Protein AF-C4RIZ3-F1 (afdb_monomer)

Secondary structure (DSSP, 8-state):
--THHHHHHHHTT--S--SHHHHHHHHHHHHHIIIIISTTGGGS-TTS-EEEEETHHHHHHHHHHHH-TT--EEEEES---SS---TT--S-EEEEEETT-SSS-HHHHHHHHHTS-TTS-EEEEEESS--TTTTSS--HHHHHHHHHHHHHHHS--GGGGGGTSSS-S--TTEEEEEE----S-BTB-S-S---------EE-EETTTTEEEE-GGG--STT-B-EEE-----GGGEEEE-TTS-EEETTT-PEEEEGGG--STTPPEEEE-----GGG-----

Nearest PDB structures (foldseek):
  7yme-assembly1_A  TM=9.437E-01  e=1.159E-16  Cryptosporangium aurantiacum
  7ym9-assembly2_B  TM=9.358E-01  e=2.092E-15  Cryptosporangium aurantiacum
  8h5j-assembly2_B  TM=8.979E-01  e=4.014E-14  Piscinibacter sakaiensis
  8h5o-assembly1_A  TM=8.973E-01  e=5.135E-14  Piscinibacter sakaiensis
  8air-assembly1_A  TM=9.134E-01  e=1.048E-12  Piscinibacter gummiphilus

Mean predicted aligned error: 15.49 Å

Sequence (285 aa):
MRLAQFLDAINQLRARTGHTCSRRIDILAALEYLTGQSPVRDRADPNRLAVLGHCMGGGGAISATMRRPSLKAAVPLAPASFSQNLSSVRVPTLMMGARDDGTIPASSLNSLWATKPSTTKGAYVELSGGGHGFPTWGNSQVTRREIPWLKIFLDNDNRYTQFLCPSLADSTGVSRYLSECPYGSTGQPSSPPVTTPPASGGPIRAVGAGKCLDVPNASQTNDTQLTIWDCTGNPNQQWNVNANGTITGVQSGLCLDVTGGSTANGALAQLWSCNGGNNQQWRLG

Radius of gyration: 21.48 Å; Cα contacts (8 Å, |Δi|>4): 528; chains: 1; bounding box: 44×55×53 Å

pLDDT: mean 81.16, std 18.32, range [26.61, 97.81]

Solvent-accessible surface area (backbone atoms only — not comparable to full-atom values): 15878 Å² total; per-residue (Å²): 133,70,69,66,67,62,51,53,64,58,61,74,65,79,76,77,73,95,47,46,72,45,40,21,51,51,55,54,50,49,52,50,38,43,44,73,68,39,100,56,17,95,79,45,57,80,81,52,39,67,40,64,22,55,33,47,36,4,24,6,30,55,53,36,30,58,74,41,60,76,39,32,28,33,37,25,32,42,48,48,58,91,80,61,67,31,62,72,46,62,32,34,33,42,38,34,40,20,61,54,10,85,81,55,45,37,68,59,52,53,56,27,55,70,41,36,43,81,88,30,47,37,34,40,40,29,22,56,57,39,46,69,61,52,80,79,52,99,37,68,78,56,50,58,50,51,52,35,51,44,34,34,46,46,67,66,33,57,83,34,29,58,55,60,32,92,48,56,70,69,57,78,67,47,70,42,79,48,70,47,59,72,67,69,70,95,81,64,81,79,67,79,78,91,64,81,78,78,82,77,38,46,68,50,64,44,78,92,78,72,22,19,45,28,38,63,93,58,59,69,51,67,76,41,58,53,45,79,37,80,71,78,82,49,55,45,30,20,32,28,79,44,95,86,26,36,34,27,33,61,65,53,67,27,20,48,26,34,55,93,58,52,86,55,91,86,55,50,48,21,31,29,77,75,76,83,48,75,44,31,56,53,81,86,117

Foldseek 3Di:
DQCVVVVVLVVVLPDDDDDLVVLLVSQVVSLVCCCPPDPCNVVDDNQQAEAEAAESNLLSRLVNQLVCVSYQEYERELYPHPPLAACSGQHEYEYEEECAAPPRHPVSVVSSVVRHDLVRWYKYWYFPHDYSCCPVDDHPVRCLPVVLRSCCGRVVHLVSQVCPPPHHPDCPRTPDMDGSDDRHDPPDDDDDPPDPDPQFFDFDADSVVRFTWFQPPLDLDWPRFIDTHHPPVDQRRGWGCDPLQWIARSSNRFTFFFPVLDPDPPGTTTTDHDDSDPRRGHDDD

Structure (mmCIF, N/CA/C/O backbone):
data_AF-C4RIZ3-F1
#
_entry.id   AF-C4RIZ3-F1
#
loop_
_atom_site.group_PDB
_atom_site.id
_atom_site.type_symbol
_atom_site.label_atom_id
_atom_site.label_alt_id
_atom_site.label_comp_id
_atom_site.label_asym_id
_atom_site.label_entity_id
_atom_site.label_seq_id
_atom_site.pdbx_PDB_ins_code
_atom_site.Cartn_x
_atom_site.Cartn_y
_atom_site.Cartn_z
_atom_site.occupancy
_atom_site.B_iso_or_equiv
_atom_site.auth_seq_id
_atom_site.auth_comp_id
_atom_site.auth_asym_id
_atom_site.auth_atom_id
_atom_site.pdbx_PDB_model_num
ATOM 1 N N . MET A 1 1 ? -1.686 -3.267 15.073 1.00 37.47 1 MET A N 1
ATOM 2 C CA . MET A 1 1 ? -0.811 -4.401 14.707 1.00 37.47 1 MET A CA 1
ATOM 3 C C . MET A 1 1 ? 0.625 -3.892 14.727 1.00 37.47 1 MET A C 1
ATOM 5 O O . MET A 1 1 ? 0.902 -2.930 14.022 1.00 37.47 1 MET A O 1
ATOM 9 N N . ARG A 1 2 ? 1.507 -4.412 15.594 1.00 27.31 2 ARG A N 1
ATOM 10 C CA . ARG A 1 2 ? 2.929 -4.032 15.554 1.00 27.31 2 ARG A CA 1
ATOM 11 C C . ARG A 1 2 ? 3.573 -4.793 14.395 1.00 27.31 2 ARG A C 1
ATOM 13 O O . ARG A 1 2 ? 3.637 -6.017 14.431 1.00 27.31 2 ARG A O 1
ATOM 20 N N . LEU A 1 3 ? 4.033 -4.041 13.399 1.00 29.23 3 LEU A N 1
ATOM 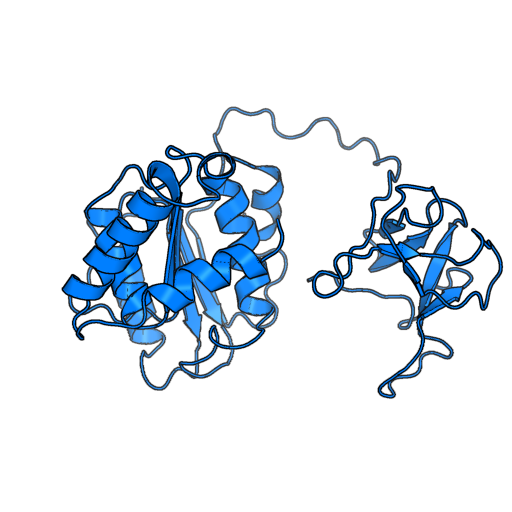21 C CA . LEU A 1 3 ? 4.767 -4.470 12.200 1.00 29.23 3 LEU A CA 1
ATOM 22 C C . LEU A 1 3 ? 5.912 -5.467 12.505 1.00 29.23 3 LEU A C 1
ATOM 24 O O . LEU A 1 3 ? 6.259 -6.295 11.671 1.00 29.23 3 LEU A O 1
ATOM 28 N N . ALA A 1 4 ? 6.430 -5.446 13.736 1.00 26.61 4 ALA A N 1
ATOM 29 C CA . ALA A 1 4 ? 7.469 -6.342 14.234 1.00 26.61 4 ALA A CA 1
ATOM 30 C C . ALA A 1 4 ? 7.104 -7.842 14.191 1.00 26.61 4 ALA A C 1
ATOM 32 O O . ALA A 1 4 ? 7.956 -8.650 13.847 1.00 26.61 4 ALA A O 1
ATOM 33 N N . GLN A 1 5 ? 5.851 -8.234 14.469 1.00 32.84 5 GLN A N 1
ATOM 34 C CA . GLN A 1 5 ? 5.466 -9.660 14.458 1.00 32.84 5 GLN A CA 1
ATOM 35 C C . GLN A 1 5 ? 5.292 -10.223 13.038 1.00 32.84 5 GLN A C 1
ATOM 37 O O . GLN A 1 5 ? 5.424 -11.423 12.826 1.00 32.84 5 GLN A O 1
ATOM 42 N N . PHE A 1 6 ? 5.034 -9.354 12.057 1.00 37.59 6 PHE A N 1
ATOM 43 C CA . PHE A 1 6 ? 4.965 -9.730 10.644 1.00 37.59 6 PHE A CA 1
ATOM 44 C C . PHE A 1 6 ? 6.368 -9.957 10.055 1.00 37.59 6 PHE A C 1
ATOM 46 O O . PHE A 1 6 ? 6.569 -10.871 9.261 1.00 37.59 6 PHE A O 1
ATOM 53 N N . LEU A 1 7 ? 7.356 -9.173 10.500 1.00 34.41 7 LEU A N 1
ATOM 54 C CA . LEU A 1 7 ? 8.753 -9.292 10.071 1.00 34.41 7 LEU A CA 1
ATOM 55 C C . LEU A 1 7 ? 9.457 -10.533 10.645 1.00 34.41 7 LEU A C 1
ATOM 57 O O . LEU A 1 7 ? 10.298 -11.122 9.969 1.00 34.41 7 LEU A O 1
ATOM 61 N N . ASP A 1 8 ? 9.084 -10.975 11.847 1.00 28.69 8 ASP A N 1
ATOM 62 C CA . ASP A 1 8 ? 9.710 -12.140 12.491 1.00 28.69 8 ASP A CA 1
ATOM 63 C C . ASP A 1 8 ? 9.333 -13.466 11.800 1.00 28.69 8 ASP A C 1
ATOM 65 O O . ASP A 1 8 ? 10.177 -14.342 11.602 1.00 28.69 8 ASP A O 1
ATOM 69 N N . ALA A 1 9 ? 8.093 -13.571 11.306 1.00 32.47 9 ALA A N 1
ATOM 70 C CA . ALA A 1 9 ? 7.649 -14.692 10.473 1.00 32.47 9 ALA A CA 1
ATOM 71 C C . ALA A 1 9 ? 8.358 -14.729 9.103 1.00 32.47 9 ALA A C 1
ATOM 73 O O . ALA A 1 9 ? 8.596 -15.803 8.554 1.00 32.47 9 ALA A O 1
ATOM 74 N N . ILE A 1 10 ? 8.746 -13.566 8.564 1.00 41.56 10 ILE A N 1
ATOM 75 C CA . ILE A 1 10 ? 9.501 -13.453 7.306 1.00 41.56 10 ILE A CA 1
ATOM 76 C C . ILE A 1 10 ? 10.972 -13.866 7.499 1.00 41.56 10 ILE A C 1
ATOM 78 O O . ILE A 1 10 ? 11.559 -14.480 6.606 1.00 41.56 10 ILE A O 1
ATOM 82 N N . ASN A 1 11 ? 11.571 -13.590 8.663 1.00 30.08 11 ASN A N 1
ATOM 83 C CA . ASN A 1 11 ? 12.966 -13.945 8.945 1.00 30.08 11 ASN A CA 1
ATOM 84 C C . ASN A 1 11 ? 13.198 -15.457 9.098 1.00 30.08 11 ASN A C 1
ATOM 86 O O . ASN A 1 11 ? 14.258 -15.942 8.702 1.00 30.08 11 ASN A O 1
ATOM 90 N N . GLN A 1 12 ? 12.218 -16.219 9.595 1.00 32.94 12 GLN A N 1
ATOM 91 C CA . GLN A 1 12 ? 12.352 -17.677 9.749 1.00 32.94 12 GLN A CA 1
ATOM 92 C C . GLN A 1 12 ? 12.286 -18.458 8.420 1.00 32.94 12 GLN A C 1
ATOM 94 O O . GLN A 1 12 ? 12.650 -19.629 8.380 1.00 32.94 12 GLN A O 1
ATOM 99 N N . LEU A 1 13 ? 11.906 -17.812 7.310 1.00 37.66 13 LEU A N 1
ATOM 100 C CA . LEU A 1 13 ? 11.863 -18.413 5.966 1.00 37.66 13 LEU A CA 1
ATOM 101 C C . LEU A 1 13 ? 13.192 -18.295 5.196 1.00 37.66 13 LEU A C 1
ATOM 103 O O . LEU A 1 13 ? 13.302 -18.749 4.057 1.00 37.66 13 LEU A O 1
ATOM 107 N N . ARG A 1 14 ? 14.240 -17.717 5.799 1.00 37.44 14 ARG A N 1
ATOM 108 C CA . ARG A 1 14 ? 15.587 -17.628 5.207 1.00 37.44 14 ARG A CA 1
ATOM 109 C C . ARG A 1 14 ? 16.377 -18.938 5.329 1.00 37.44 14 ARG A C 1
ATOM 111 O O . ARG A 1 14 ? 17.502 -18.933 5.808 1.00 37.44 14 ARG A O 1
ATOM 118 N N . ALA A 1 15 ? 15.838 -20.059 4.856 1.00 32.56 15 ALA A N 1
ATOM 119 C CA . ALA A 1 15 ? 16.655 -21.237 4.551 1.00 32.56 15 ALA A CA 1
ATOM 120 C C . ALA A 1 15 ? 15.881 -22.279 3.730 1.00 32.56 15 ALA A C 1
ATOM 122 O O . ALA A 1 15 ? 15.348 -23.222 4.307 1.00 32.56 15 ALA A O 1
ATOM 123 N N . ARG A 1 16 ? 15.883 -22.159 2.391 1.00 35.97 16 ARG A N 1
ATOM 124 C CA . ARG A 1 16 ? 16.302 -23.226 1.446 1.00 35.97 16 ARG A CA 1
ATOM 125 C C . ARG A 1 16 ? 15.968 -22.877 -0.019 1.00 35.97 16 ARG A C 1
ATOM 127 O O . ARG A 1 16 ? 14.824 -22.852 -0.440 1.00 35.97 16 ARG A O 1
ATOM 134 N N . THR A 1 17 ? 17.043 -22.720 -0.795 1.00 38.25 17 THR A N 1
ATOM 135 C CA . THR A 1 17 ? 17.184 -22.927 -2.255 1.00 38.25 17 THR A CA 1
ATOM 136 C C . THR A 1 17 ? 16.516 -21.961 -3.250 1.00 38.25 17 THR A C 1
ATOM 138 O O . THR A 1 17 ? 15.361 -21.561 -3.153 1.00 38.25 17 THR A O 1
ATOM 141 N N . GLY A 1 18 ? 17.309 -21.548 -4.244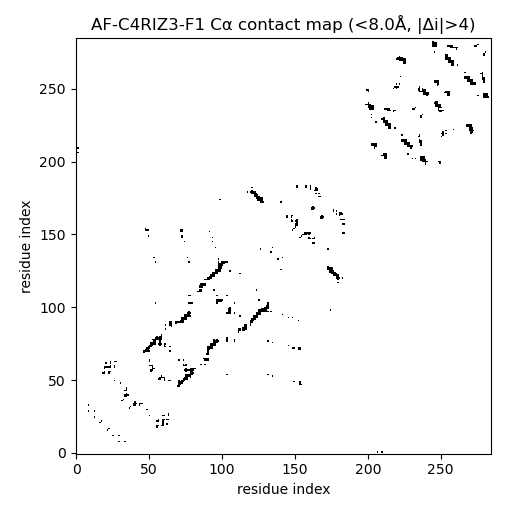 1.00 43.28 18 GLY A N 1
ATOM 142 C CA . GLY A 1 18 ? 16.997 -20.469 -5.174 1.00 43.28 18 GLY A CA 1
ATOM 143 C C . GLY A 1 18 ? 16.351 -20.937 -6.470 1.00 43.28 18 GLY A C 1
ATOM 144 O O . GLY A 1 18 ? 17.062 -21.314 -7.378 1.00 43.28 18 GLY A O 1
ATOM 145 N N . HIS A 1 19 ? 15.028 -20.802 -6.575 1.00 53.31 19 HIS A N 1
ATOM 146 C CA . HIS A 1 19 ? 14.263 -20.604 -7.818 1.00 53.31 19 HIS A CA 1
ATOM 147 C C . HIS A 1 19 ? 12.903 -19.968 -7.444 1.00 53.31 19 HIS A C 1
ATOM 149 O O . HIS A 1 19 ? 12.430 -20.141 -6.319 1.00 53.31 19 HIS A O 1
ATOM 155 N N . THR A 1 20 ? 12.235 -19.240 -8.351 1.00 49.88 20 THR A N 1
ATOM 156 C CA . THR A 1 20 ? 10.895 -18.635 -8.107 1.00 49.88 20 THR A CA 1
ATOM 157 C C . THR A 1 20 ? 9.826 -19.663 -7.734 1.00 49.88 20 THR A C 1
ATOM 159 O O . THR A 1 20 ? 8.905 -19.358 -6.981 1.00 49.88 20 THR A O 1
ATOM 162 N N . CYS A 1 21 ? 9.987 -20.895 -8.219 1.00 46.22 21 CYS A N 1
ATOM 163 C CA . CYS A 1 21 ? 9.178 -22.063 -7.881 1.00 46.22 21 CYS A CA 1
ATOM 164 C C . CYS A 1 21 ? 9.295 -22.443 -6.387 1.00 46.22 21 CYS A C 1
ATOM 166 O O . CYS A 1 21 ? 8.276 -22.729 -5.763 1.00 46.22 21 CYS A O 1
ATOM 168 N N . SER A 1 22 ? 10.506 -22.358 -5.808 1.00 54.31 22 SER A N 1
ATOM 169 C CA . SER A 1 22 ? 10.769 -22.585 -4.374 1.00 54.31 22 SER A CA 1
ATOM 170 C C . SER A 1 22 ? 10.206 -21.442 -3.534 1.00 54.31 22 SER A C 1
ATOM 172 O O . SER A 1 22 ? 9.396 -21.680 -2.650 1.00 54.31 22 SER A O 1
ATOM 174 N N . ARG A 1 23 ? 10.479 -20.184 -3.919 1.00 57.56 23 ARG A N 1
ATOM 175 C CA . ARG A 1 23 ? 9.941 -19.006 -3.208 1.00 57.56 23 ARG A CA 1
ATOM 176 C C . ARG A 1 23 ? 8.409 -18.947 -3.210 1.00 57.56 23 ARG A C 1
ATOM 178 O O . ARG A 1 23 ? 7.819 -18.443 -2.263 1.00 57.56 23 ARG A O 1
ATOM 185 N N . ARG A 1 24 ? 7.745 -19.470 -4.250 1.00 57.00 24 ARG A N 1
ATOM 186 C CA . ARG A 1 24 ? 6.282 -19.653 -4.258 1.00 57.00 24 ARG A CA 1
ATOM 187 C C . ARG A 1 24 ? 5.829 -20.631 -3.170 1.00 57.00 24 ARG A C 1
ATOM 189 O O . ARG A 1 24 ? 4.852 -20.340 -2.485 1.00 57.00 24 ARG A O 1
ATOM 196 N N . ILE A 1 25 ? 6.483 -21.791 -3.073 1.00 59.28 25 ILE A N 1
ATOM 197 C CA . ILE A 1 25 ? 6.170 -22.811 -2.062 1.00 59.28 25 ILE A CA 1
ATOM 198 C C . ILE A 1 25 ? 6.391 -22.216 -0.670 1.00 59.28 25 ILE A C 1
ATOM 200 O O . ILE A 1 25 ? 5.501 -22.324 0.165 1.00 59.28 25 ILE A O 1
ATOM 204 N N . ASP A 1 26 ? 7.484 -21.478 -0.476 1.00 71.88 26 ASP A N 1
ATOM 205 C CA . ASP A 1 26 ? 7.802 -20.813 0.789 1.00 71.88 26 ASP A CA 1
ATOM 206 C C . ASP A 1 26 ? 6.726 -19.791 1.197 1.00 71.88 26 ASP A C 1
ATOM 208 O O . ASP A 1 26 ? 6.292 -19.777 2.345 1.00 71.88 26 ASP A O 1
ATOM 212 N N . ILE A 1 27 ? 6.228 -18.967 0.262 1.00 75.50 27 ILE A N 1
ATOM 213 C CA . ILE A 1 27 ? 5.180 -17.966 0.544 1.00 75.50 27 ILE A CA 1
ATOM 214 C C . ILE A 1 27 ? 3.850 -18.627 0.932 1.00 75.50 27 ILE A C 1
ATOM 216 O O . ILE A 1 27 ? 3.183 -18.176 1.863 1.00 75.50 27 ILE A O 1
ATOM 220 N N . LEU A 1 28 ? 3.430 -19.679 0.225 1.00 76.50 28 LEU A N 1
ATOM 221 C CA . LEU A 1 28 ? 2.163 -20.352 0.533 1.00 76.50 28 LEU A CA 1
ATOM 222 C C . LEU A 1 28 ? 2.259 -21.175 1.824 1.00 76.50 28 LEU A C 1
ATOM 224 O O . LEU A 1 28 ? 1.344 -21.105 2.643 1.00 76.50 28 LEU A O 1
ATOM 228 N N . ALA A 1 29 ? 3.385 -21.856 2.048 1.00 80.25 29 ALA A N 1
ATOM 229 C CA . ALA A 1 29 ? 3.664 -22.563 3.294 1.00 80.25 29 ALA A CA 1
ATOM 230 C C . ALA A 1 29 ? 3.709 -21.602 4.492 1.00 80.25 29 ALA A C 1
ATOM 232 O O . ALA A 1 29 ? 3.189 -21.918 5.559 1.00 80.25 29 ALA A O 1
ATOM 233 N N . ALA A 1 30 ? 4.249 -20.392 4.315 1.00 80.06 30 ALA A N 1
ATOM 234 C CA . ALA A 1 30 ? 4.231 -19.358 5.347 1.00 80.06 30 ALA A CA 1
ATOM 235 C C . ALA A 1 30 ? 2.806 -18.949 5.745 1.00 80.06 30 ALA A C 1
ATOM 237 O O . ALA A 1 30 ? 2.519 -18.776 6.928 1.00 80.06 30 ALA A O 1
ATOM 238 N N . LEU A 1 31 ? 1.896 -18.820 4.773 1.00 82.62 31 LEU A N 1
ATOM 239 C CA . LEU A 1 31 ? 0.490 -18.515 5.044 1.00 82.62 31 LEU A CA 1
ATOM 240 C C . LEU A 1 31 ? -0.220 -19.664 5.775 1.00 82.62 31 LEU A C 1
ATOM 242 O O . LEU A 1 31 ? -1.012 -19.419 6.687 1.00 82.62 31 LEU A O 1
ATOM 246 N N . GLU A 1 32 ? 0.059 -20.909 5.392 1.00 83.88 32 GLU A N 1
ATOM 247 C CA . GLU A 1 32 ? -0.476 -22.101 6.064 1.00 83.88 32 GLU A CA 1
ATOM 248 C C . GLU A 1 32 ? 0.039 -22.209 7.503 1.00 83.88 32 GLU A C 1
ATOM 250 O O . GLU A 1 32 ? -0.747 -22.406 8.430 1.00 83.88 32 GLU A O 1
ATOM 255 N N . TYR A 1 33 ? 1.335 -21.977 7.719 1.00 84.56 33 TYR A N 1
ATOM 256 C CA . TYR A 1 33 ? 1.913 -21.915 9.057 1.00 84.56 33 TYR A CA 1
ATOM 257 C C . TYR A 1 33 ? 1.276 -20.796 9.889 1.00 84.56 33 TYR A C 1
ATOM 259 O O . TYR A 1 33 ? 0.815 -21.053 11.000 1.00 84.56 33 TYR A O 1
ATOM 267 N N . LEU A 1 34 ? 1.186 -19.573 9.349 1.00 80.75 34 LEU A N 1
ATOM 268 C CA . LEU A 1 34 ? 0.609 -18.414 10.039 1.00 80.75 34 LEU A CA 1
ATOM 269 C C . LEU A 1 34 ? -0.806 -18.704 10.552 1.00 80.75 34 LEU A C 1
ATOM 271 O O . LEU A 1 34 ? -1.124 -18.373 11.692 1.00 80.75 34 LEU A O 1
ATOM 275 N N . THR A 1 35 ? -1.632 -19.333 9.720 1.00 84.69 35 THR A N 1
ATOM 276 C CA . THR A 1 35 ? -3.060 -19.534 9.997 1.00 84.69 35 THR A CA 1
ATOM 277 C C . THR A 1 35 ? -3.375 -20.832 10.738 1.00 84.69 35 THR A C 1
ATOM 279 O O . THR A 1 35 ? -4.385 -20.892 11.430 1.00 84.69 35 THR A O 1
ATOM 282 N N . GLY A 1 36 ? -2.527 -21.860 10.639 1.00 83.06 36 GLY A N 1
ATOM 283 C CA . GLY A 1 36 ? -2.770 -23.157 11.281 1.00 83.06 36 GLY A CA 1
ATOM 284 C C . GLY A 1 36 ? -1.891 -23.442 12.499 1.00 83.06 36 GLY A C 1
ATOM 285 O O . GLY A 1 36 ? -2.356 -23.978 13.507 1.00 83.06 36 GLY A O 1
ATOM 286 N N . GLN A 1 37 ? -0.608 -23.091 12.429 1.00 84.12 37 GLN A N 1
ATOM 287 C CA . GLN A 1 37 ? 0.407 -23.602 13.359 1.00 84.12 37 GLN A CA 1
ATOM 288 C C . GLN A 1 37 ? 1.062 -22.517 14.215 1.00 84.12 37 GLN A C 1
ATOM 290 O O . GLN A 1 37 ? 1.625 -22.829 15.262 1.00 84.12 37 GLN A O 1
ATOM 295 N N . SER A 1 38 ? 0.996 -21.252 13.798 1.00 84.81 38 SER A N 1
ATOM 296 C CA . SER A 1 38 ? 1.707 -20.182 14.485 1.00 84.81 38 SER A CA 1
ATOM 297 C C . SER A 1 38 ? 1.103 -19.866 15.864 1.00 84.81 38 SER A C 1
ATOM 299 O O . SER A 1 38 ? -0.117 -19.953 16.043 1.00 84.81 38 SER A O 1
ATOM 301 N N . PRO A 1 39 ? 1.914 -19.385 16.825 1.00 82.62 39 PRO A N 1
ATOM 302 C CA . PRO A 1 39 ? 1.425 -18.886 18.116 1.00 82.62 39 PRO A CA 1
ATOM 303 C C . PRO A 1 39 ? 0.488 -17.672 18.017 1.00 82.62 39 PRO A C 1
ATOM 305 O O . PRO A 1 39 ? -0.110 -17.269 19.010 1.00 82.62 39 PRO A O 1
ATOM 308 N N . VAL A 1 40 ? 0.389 -17.047 16.839 1.00 79.38 40 VAL A N 1
ATOM 309 C CA . VAL A 1 40 ? -0.446 -15.865 16.586 1.00 79.38 40 VAL A CA 1
ATOM 310 C C . VAL A 1 40 ? -1.631 -16.169 15.670 1.00 79.38 40 VAL A C 1
ATOM 312 O O . VAL A 1 40 ? -2.293 -15.232 15.226 1.00 79.38 40 VAL A O 1
ATOM 315 N N . ARG A 1 41 ? -1.919 -17.448 15.392 1.00 79.81 41 ARG A N 1
ATOM 316 C CA . ARG A 1 41 ? -2.987 -17.868 14.470 1.00 79.81 41 ARG A CA 1
ATOM 317 C C . ARG A 1 41 ? -4.353 -17.271 14.801 1.00 79.81 41 ARG A C 1
ATOM 319 O O . ARG A 1 41 ? -5.056 -16.861 13.891 1.00 79.81 41 ARG A O 1
ATOM 326 N N . ASP A 1 42 ? -4.668 -17.085 16.084 1.00 84.44 42 ASP A N 1
ATOM 327 C CA . ASP A 1 42 ? -5.946 -16.504 16.529 1.00 84.44 42 ASP A CA 1
ATOM 328 C C . ASP A 1 42 ? -6.092 -15.013 16.168 1.00 84.44 42 ASP A C 1
ATOM 330 O O . ASP A 1 42 ? -7.157 -14.420 16.314 1.00 84.44 42 ASP A O 1
ATOM 334 N N . ARG A 1 43 ? -5.012 -14.378 15.693 1.00 78.88 43 ARG A N 1
ATOM 335 C CA . ARG A 1 43 ? -4.996 -12.995 15.192 1.00 78.88 43 ARG A CA 1
ATOM 336 C C . ARG A 1 43 ? -5.013 -12.920 13.664 1.00 78.88 43 ARG A C 1
ATOM 338 O O . ARG A 1 43 ? -5.061 -11.814 13.125 1.00 78.88 43 ARG A O 1
ATOM 345 N N . ALA A 1 44 ? -4.921 -14.055 12.974 1.00 79.94 44 ALA A N 1
ATOM 346 C CA . ALA A 1 44 ? -4.876 -14.145 11.523 1.00 79.94 44 ALA A CA 1
ATOM 347 C C . ALA A 1 44 ? -6.183 -14.748 10.996 1.00 79.94 44 ALA A C 1
ATOM 349 O O . ALA A 1 44 ? -6.579 -15.841 11.384 1.00 79.94 44 ALA A O 1
ATOM 350 N N . ASP A 1 45 ? -6.842 -14.048 10.076 1.00 83.12 45 ASP A N 1
ATOM 351 C CA . ASP A 1 45 ? -8.030 -14.573 9.407 1.00 83.12 45 ASP A CA 1
ATOM 352 C C . ASP A 1 45 ? -7.605 -15.420 8.191 1.00 83.12 45 ASP A C 1
ATOM 354 O O . ASP A 1 45 ? -7.075 -14.863 7.221 1.00 83.12 45 ASP A O 1
ATOM 358 N N . PRO A 1 46 ? -7.835 -16.748 8.190 1.00 84.62 46 PRO A N 1
ATOM 359 C CA . PRO A 1 46 ? -7.424 -17.623 7.091 1.00 84.62 46 PRO A CA 1
ATOM 360 C C . PRO A 1 46 ? -8.127 -17.319 5.761 1.00 84.62 46 PRO A C 1
ATOM 362 O O . PRO A 1 46 ? -7.651 -17.745 4.705 1.00 84.62 46 PRO A O 1
ATOM 365 N N . ASN A 1 47 ? -9.229 -16.566 5.789 1.00 86.88 47 ASN A N 1
ATOM 366 C CA . ASN A 1 47 ? -9.986 -16.173 4.604 1.00 86.88 47 ASN A CA 1
ATOM 367 C C . ASN A 1 47 ? -9.559 -14.809 4.043 1.00 86.88 47 ASN A C 1
ATOM 369 O O . ASN A 1 47 ? -9.990 -14.433 2.948 1.00 86.88 47 ASN A O 1
ATOM 373 N N . ARG A 1 48 ? -8.701 -14.069 4.757 1.00 89.31 48 ARG A N 1
ATOM 374 C CA . ARG A 1 48 ? -8.214 -12.741 4.361 1.00 89.31 48 ARG A CA 1
ATOM 375 C C . ARG A 1 48 ? -6.696 -12.729 4.337 1.00 89.31 48 ARG A C 1
ATOM 377 O O . ARG A 1 48 ? -6.033 -12.201 5.224 1.00 89.31 48 ARG A O 1
ATOM 384 N N . LEU A 1 49 ? -6.155 -13.317 3.272 1.00 92.38 49 LEU A N 1
ATOM 385 C CA . LEU A 1 49 ? -4.718 -13.460 3.062 1.00 92.38 49 LEU A CA 1
ATOM 386 C C . LEU A 1 49 ? -4.256 -12.692 1.823 1.00 92.38 49 LEU A C 1
ATOM 388 O O . LEU A 1 49 ? -4.934 -12.674 0.791 1.00 92.38 49 LEU A O 1
ATOM 392 N N . ALA A 1 50 ? -3.074 -12.094 1.931 1.00 93.56 50 ALA A N 1
ATOM 393 C CA . ALA A 1 50 ? -2.383 -11.397 0.857 1.00 93.56 50 ALA A CA 1
ATOM 394 C C . ALA A 1 50 ? -0.932 -11.873 0.763 1.00 93.56 50 ALA A C 1
ATOM 396 O O . ALA A 1 50 ? -0.382 -12.413 1.723 1.00 93.56 50 ALA A O 1
ATOM 397 N N . VAL A 1 51 ? -0.316 -11.657 -0.396 1.00 93.62 51 VAL A N 1
ATOM 398 C CA . VAL A 1 51 ? 1.090 -12.003 -0.641 1.00 93.62 51 VAL A CA 1
ATOM 399 C C . VAL A 1 51 ? 1.862 -10.799 -1.146 1.00 93.62 51 VAL A C 1
ATOM 401 O O . VAL A 1 51 ? 1.394 -10.044 -1.993 1.00 93.62 51 VAL A O 1
ATOM 404 N N . LEU A 1 52 ? 3.070 -10.628 -0.635 1.00 92.38 52 LEU A N 1
ATOM 405 C CA . LEU A 1 52 ? 3.973 -9.561 -1.029 1.00 92.38 52 LEU A CA 1
ATOM 406 C C . LEU A 1 52 ? 5.356 -10.154 -1.238 1.00 92.38 52 LEU A C 1
ATOM 408 O O . LEU A 1 52 ? 5.697 -11.184 -0.654 1.00 92.38 52 LEU A O 1
ATOM 412 N N . GLY A 1 53 ? 6.160 -9.511 -2.071 1.00 88.56 53 GLY A N 1
ATOM 413 C CA . GLY A 1 53 ? 7.526 -9.962 -2.257 1.00 88.56 53 GLY A CA 1
ATOM 414 C C . GLY A 1 53 ? 8.331 -9.051 -3.156 1.00 88.56 53 GLY A C 1
ATOM 415 O O . GLY A 1 53 ? 7.796 -8.400 -4.050 1.00 88.56 53 GLY A O 1
ATOM 416 N N . HIS A 1 54 ? 9.641 -9.057 -2.933 1.00 92.12 54 HIS A N 1
ATOM 417 C CA . HIS A 1 54 ? 10.609 -8.286 -3.702 1.00 92.12 54 HIS A CA 1
ATOM 418 C C . HIS A 1 54 ? 11.439 -9.174 -4.635 1.00 92.12 54 HIS A C 1
ATOM 420 O O . HIS A 1 54 ? 11.742 -10.320 -4.284 1.00 92.12 54 HIS A O 1
ATOM 426 N N . CYS A 1 55 ? 11.820 -8.673 -5.814 1.00 90.00 55 CYS A N 1
ATOM 427 C CA . CYS A 1 55 ? 12.684 -9.381 -6.765 1.00 90.00 55 CYS A CA 1
ATOM 428 C C . CYS A 1 55 ? 12.086 -10.752 -7.132 1.00 90.00 55 CYS A C 1
ATOM 430 O O . CYS A 1 55 ? 10.911 -10.848 -7.499 1.00 90.00 55 CYS A O 1
ATOM 432 N N . MET A 1 56 ? 12.826 -11.857 -6.986 1.00 85.00 56 MET A N 1
ATOM 433 C CA . MET A 1 56 ? 12.259 -13.192 -7.228 1.00 85.00 56 MET A CA 1
ATOM 434 C C . MET A 1 56 ? 11.172 -13.561 -6.206 1.00 85.00 56 MET A C 1
ATOM 436 O O . MET A 1 56 ? 10.350 -14.426 -6.487 1.00 85.00 56 MET A O 1
ATOM 440 N N . GLY A 1 57 ? 11.137 -12.921 -5.030 1.00 83.75 57 GLY A N 1
ATOM 441 C CA . GLY A 1 57 ? 10.008 -13.019 -4.101 1.00 83.75 57 GLY A CA 1
ATOM 442 C C . GLY A 1 57 ? 8.743 -12.365 -4.665 1.00 83.75 57 GLY A C 1
ATOM 443 O O . GLY A 1 57 ? 7.659 -12.912 -4.505 1.00 83.75 57 GLY A O 1
ATOM 444 N N . GLY A 1 58 ? 8.875 -11.264 -5.410 1.00 88.25 58 GLY A N 1
ATOM 445 C CA . GLY A 1 58 ? 7.764 -10.643 -6.141 1.00 88.25 58 GLY A CA 1
ATOM 446 C C . GLY A 1 58 ? 7.244 -11.540 -7.265 1.00 88.25 58 GLY A C 1
ATOM 447 O O . GLY A 1 58 ? 6.037 -11.722 -7.409 1.00 88.25 58 GLY A O 1
ATOM 448 N N . GLY A 1 59 ? 8.149 -12.197 -7.999 1.00 86.75 59 GLY A N 1
ATOM 449 C CA . GLY A 1 59 ? 7.782 -13.261 -8.943 1.00 86.75 59 GLY A CA 1
ATOM 450 C C . GLY A 1 59 ? 7.080 -14.445 -8.262 1.00 86.75 59 GLY A C 1
ATOM 451 O O . GLY A 1 59 ? 6.091 -14.968 -8.775 1.00 86.75 59 GLY A O 1
ATOM 452 N N . GLY A 1 60 ? 7.542 -14.833 -7.069 1.00 86.31 60 GLY A N 1
ATOM 453 C CA . GLY A 1 60 ? 6.895 -15.835 -6.218 1.00 86.31 60 GLY A CA 1
ATOM 454 C C . GLY A 1 60 ? 5.483 -15.429 -5.787 1.00 86.31 60 GLY A C 1
ATOM 455 O O . GLY A 1 60 ? 4.569 -16.243 -5.892 1.00 86.31 60 GLY A O 1
ATOM 456 N N . ALA A 1 61 ? 5.280 -14.168 -5.391 1.00 88.62 61 ALA A N 1
ATOM 457 C CA . ALA A 1 61 ? 3.973 -13.616 -5.039 1.00 88.62 61 ALA A CA 1
ATOM 458 C C . ALA A 1 61 ? 3.001 -13.666 -6.229 1.00 88.62 61 ALA A C 1
ATOM 460 O O . ALA A 1 61 ? 1.876 -14.136 -6.078 1.00 88.62 61 ALA A O 1
ATOM 461 N N . ILE A 1 62 ? 3.451 -13.292 -7.433 1.00 89.56 62 ILE A N 1
ATOM 462 C CA . ILE A 1 62 ? 2.667 -13.446 -8.673 1.00 89.56 62 ILE A CA 1
ATOM 463 C C . ILE A 1 62 ? 2.321 -14.920 -8.920 1.00 89.56 62 ILE A C 1
ATOM 465 O O . ILE A 1 62 ? 1.179 -15.259 -9.211 1.00 89.56 62 ILE A O 1
ATOM 469 N N . SER A 1 63 ? 3.288 -15.825 -8.778 1.00 87.19 63 SER A N 1
ATOM 470 C CA . SER A 1 63 ? 3.042 -17.255 -8.987 1.00 87.19 63 SER A CA 1
ATOM 471 C C . SER A 1 63 ? 2.075 -17.836 -7.942 1.00 87.19 63 SER A C 1
ATOM 473 O O . SER A 1 63 ? 1.272 -18.716 -8.256 1.00 87.19 63 SER A O 1
ATOM 475 N N . ALA A 1 64 ? 2.098 -17.318 -6.710 1.00 86.56 64 ALA A N 1
ATOM 476 C CA . ALA A 1 64 ? 1.166 -17.690 -5.652 1.00 86.56 64 ALA A CA 1
ATOM 477 C C . ALA A 1 64 ? -0.276 -17.273 -5.982 1.00 86.56 64 ALA A C 1
ATOM 479 O O . ALA A 1 64 ? -1.189 -18.056 -5.724 1.00 86.56 64 ALA A O 1
ATOM 480 N N . THR A 1 65 ? -0.499 -16.112 -6.614 1.00 89.94 65 THR A N 1
ATOM 481 C CA . THR A 1 65 ? -1.859 -15.690 -7.008 1.00 89.94 65 THR A CA 1
ATOM 482 C C . THR A 1 65 ? -2.485 -16.597 -8.058 1.00 89.94 65 THR A C 1
ATOM 484 O O . THR A 1 65 ? -3.681 -16.874 -7.992 1.00 89.94 65 THR A O 1
ATOM 487 N N . MET A 1 66 ? -1.684 -17.104 -8.997 1.00 87.12 66 MET A N 1
ATOM 488 C CA . MET A 1 66 ? -2.151 -18.050 -10.014 1.00 87.12 66 MET A CA 1
ATOM 489 C C . MET A 1 66 ? -2.529 -19.404 -9.401 1.00 87.12 66 MET A C 1
ATOM 491 O O . MET A 1 66 ? -3.437 -20.070 -9.889 1.00 87.12 66 MET A O 1
ATOM 495 N N . ARG A 1 67 ? -1.846 -19.819 -8.325 1.00 86.75 67 ARG A N 1
ATOM 496 C CA . ARG A 1 67 ? -2.101 -21.101 -7.651 1.00 86.75 67 ARG A CA 1
ATOM 497 C C . ARG A 1 67 ? -3.211 -21.024 -6.604 1.00 86.75 67 ARG A C 1
ATOM 499 O O . ARG A 1 67 ? -3.926 -22.004 -6.416 1.00 86.75 67 ARG A O 1
ATOM 506 N N . ARG A 1 68 ? -3.342 -19.888 -5.917 1.00 88.88 68 ARG A N 1
ATOM 507 C CA . ARG A 1 68 ? -4.328 -19.652 -4.859 1.00 88.88 68 ARG A CA 1
ATOM 508 C C . ARG A 1 68 ? -5.178 -18.424 -5.208 1.00 88.88 68 ARG A C 1
ATOM 510 O O . ARG A 1 68 ? -4.989 -17.361 -4.617 1.00 88.88 68 ARG A O 1
ATOM 517 N N . PRO A 1 69 ? -6.153 -18.562 -6.125 1.00 90.06 69 PRO A N 1
ATOM 518 C CA . PRO A 1 69 ? -7.016 -17.451 -6.531 1.00 90.06 69 PRO A CA 1
ATOM 519 C C . PRO A 1 69 ? -7.931 -16.942 -5.403 1.00 90.06 69 PRO A C 1
ATOM 521 O O . PRO A 1 69 ? -8.568 -15.908 -5.560 1.00 90.06 69 PRO A O 1
ATOM 524 N N . SER A 1 70 ? -7.987 -17.638 -4.259 1.00 90.19 70 SER A N 1
ATOM 525 C CA . SER A 1 70 ? -8.695 -17.184 -3.057 1.00 90.19 70 SER A CA 1
ATOM 526 C C . SER A 1 70 ? -7.975 -16.059 -2.300 1.00 90.19 70 SER A C 1
ATOM 528 O O . SER A 1 70 ? -8.570 -15.478 -1.390 1.00 90.19 70 SER A O 1
ATOM 530 N N . LEU A 1 71 ? -6.700 -15.781 -2.615 1.00 93.06 71 LEU A N 1
ATOM 531 C CA . LEU A 1 71 ? -5.971 -14.637 -2.063 1.00 93.06 71 LEU A CA 1
ATOM 532 C C . LEU A 1 71 ? -6.714 -13.340 -2.388 1.00 93.06 71 LEU A C 1
ATOM 534 O O . LEU A 1 71 ? -7.303 -13.193 -3.457 1.00 93.06 71 LEU A O 1
ATOM 538 N N . LYS A 1 72 ? -6.683 -12.394 -1.453 1.00 94.44 72 LYS A N 1
ATOM 539 C CA . LYS A 1 72 ? -7.432 -11.141 -1.573 1.00 94.44 72 LYS A CA 1
ATOM 540 C C . LYS A 1 72 ? -6.632 -10.039 -2.248 1.00 94.44 72 LYS A C 1
ATOM 542 O O . LYS A 1 72 ? -7.207 -9.241 -2.975 1.00 94.44 72 LYS A O 1
ATOM 547 N N . ALA A 1 73 ? -5.316 -10.019 -2.053 1.00 95.88 73 ALA A N 1
ATOM 548 C CA . ALA A 1 73 ? -4.438 -9.022 -2.649 1.00 95.88 73 ALA A CA 1
ATOM 549 C C . ALA A 1 73 ? -3.030 -9.575 -2.894 1.00 95.88 73 ALA A C 1
ATOM 551 O O . ALA A 1 73 ? -2.569 -10.478 -2.190 1.00 95.88 73 ALA A O 1
ATOM 552 N N . ALA A 1 74 ? -2.328 -8.990 -3.860 1.00 96.38 74 ALA A N 1
ATOM 553 C CA . ALA A 1 74 ? -0.904 -9.206 -4.063 1.00 96.38 74 ALA A CA 1
ATOM 554 C C . ALA A 1 74 ? -0.151 -7.896 -4.305 1.00 96.38 74 ALA A C 1
ATOM 556 O O . ALA A 1 74 ? -0.665 -7.011 -4.990 1.00 96.38 74 ALA A O 1
ATOM 557 N N . VAL A 1 75 ? 1.074 -7.800 -3.780 1.00 97.44 75 VAL A N 1
ATOM 558 C CA . VAL A 1 75 ? 1.966 -6.646 -3.982 1.00 97.44 75 VAL A CA 1
ATOM 559 C C . VAL A 1 75 ? 3.373 -7.107 -4.395 1.00 97.44 75 VAL A C 1
ATOM 561 O O . VAL A 1 75 ? 4.267 -7.257 -3.556 1.00 97.44 75 VAL A O 1
ATOM 564 N N . PRO A 1 76 ? 3.587 -7.418 -5.684 1.00 95.19 76 PRO A N 1
ATOM 565 C CA . PRO A 1 76 ? 4.916 -7.688 -6.220 1.00 95.19 76 PRO A CA 1
ATOM 566 C C . PRO A 1 76 ? 5.734 -6.400 -6.419 1.00 95.19 76 PRO A C 1
ATOM 568 O O . PRO A 1 76 ? 5.357 -5.515 -7.189 1.00 95.19 76 PRO A O 1
ATOM 571 N N . LEU A 1 77 ? 6.897 -6.336 -5.772 1.00 94.50 77 LEU A N 1
ATOM 572 C CA . LEU A 1 77 ? 7.840 -5.214 -5.806 1.00 94.50 77 LEU A CA 1
ATOM 573 C C . LEU A 1 77 ? 9.072 -5.604 -6.636 1.00 94.50 77 LEU A C 1
ATOM 575 O O . LEU A 1 77 ? 9.731 -6.596 -6.323 1.00 94.50 77 LEU A O 1
ATOM 579 N N . ALA A 1 78 ? 9.382 -4.858 -7.696 1.00 93.75 78 ALA A N 1
ATOM 580 C CA . ALA A 1 78 ? 10.425 -5.198 -8.674 1.00 93.75 78 ALA A CA 1
ATOM 581 C C . ALA A 1 78 ? 10.428 -6.694 -9.066 1.00 93.75 78 ALA A C 1
ATOM 583 O O . ALA A 1 78 ? 11.455 -7.362 -8.918 1.00 93.75 78 ALA A O 1
ATOM 584 N N . PRO A 1 79 ? 9.286 -7.292 -9.460 1.00 92.06 79 PRO A N 1
ATOM 585 C CA . PRO A 1 79 ? 9.199 -8.740 -9.581 1.00 92.06 79 PRO A CA 1
ATOM 586 C C . PRO A 1 79 ? 10.094 -9.278 -10.698 1.00 92.06 79 PRO A C 1
ATOM 588 O O . PRO A 1 79 ? 9.905 -8.965 -11.872 1.00 92.06 79 PRO A O 1
ATOM 591 N N . ALA A 1 80 ? 10.998 -10.190 -10.346 1.00 86.19 80 ALA A N 1
ATOM 592 C CA . ALA A 1 80 ? 11.692 -11.009 -11.330 1.00 86.19 80 ALA A CA 1
ATOM 593 C C . ALA A 1 80 ? 10.716 -12.081 -11.844 1.00 86.19 80 ALA A C 1
ATOM 595 O O . ALA A 1 80 ? 10.443 -13.071 -11.157 1.00 86.19 80 ALA A O 1
ATOM 596 N N . SER A 1 81 ? 10.147 -11.858 -13.030 1.00 70.44 81 SER A N 1
ATOM 597 C CA . SER A 1 81 ? 9.217 -12.783 -13.683 1.00 70.44 81 SER A CA 1
ATOM 598 C C . SER A 1 81 ? 9.899 -13.504 -14.844 1.00 70.44 81 SER A C 1
ATOM 600 O O . SER A 1 81 ? 10.253 -12.884 -15.840 1.00 70.44 81 SER A O 1
ATOM 602 N N . PHE A 1 82 ? 10.050 -14.826 -14.733 1.00 63.53 82 PHE A N 1
ATOM 603 C CA . PHE A 1 82 ? 10.640 -15.660 -15.791 1.00 63.53 82 PHE A CA 1
ATOM 604 C C . PHE A 1 82 ? 9.610 -16.127 -16.832 1.00 63.53 82 PHE A C 1
ATOM 606 O O . PHE A 1 82 ? 9.992 -16.473 -17.943 1.00 63.53 82 PHE A O 1
ATOM 613 N N . SER A 1 83 ? 8.311 -16.120 -16.498 1.00 63.47 83 SER A N 1
ATOM 614 C CA . SER A 1 83 ? 7.227 -16.430 -17.446 1.00 63.47 83 SER A CA 1
ATOM 615 C C . SER A 1 83 ? 6.808 -15.227 -18.295 1.00 63.47 83 SER A C 1
ATOM 617 O O . SER A 1 83 ? 6.080 -15.405 -19.266 1.00 63.47 83 SER A O 1
ATOM 619 N N . GLN A 1 84 ? 7.218 -14.014 -17.897 1.00 69.19 84 GLN A N 1
ATOM 620 C CA . GLN A 1 84 ? 6.902 -12.730 -18.537 1.00 69.19 84 GLN A CA 1
ATOM 621 C C . GLN A 1 84 ? 5.405 -12.493 -18.846 1.00 69.19 84 GLN A C 1
ATOM 623 O O . GLN A 1 84 ? 5.069 -11.686 -19.706 1.00 69.19 84 GLN A O 1
ATOM 628 N N . ASN A 1 85 ? 4.484 -13.170 -18.146 1.00 83.12 85 ASN A N 1
ATOM 629 C CA . ASN A 1 85 ? 3.059 -13.154 -18.487 1.00 83.12 85 ASN A CA 1
ATOM 630 C C . ASN A 1 85 ? 2.154 -13.184 -17.238 1.00 83.12 85 ASN A C 1
ATOM 632 O O . ASN A 1 85 ? 2.329 -14.026 -16.353 1.00 83.12 85 ASN A O 1
ATOM 636 N N . LEU A 1 86 ? 1.172 -12.278 -17.189 1.00 90.62 86 LEU A N 1
ATOM 637 C CA . LEU A 1 86 ? 0.176 -12.104 -16.125 1.00 90.62 86 LEU A CA 1
ATOM 638 C C . LEU A 1 86 ? -1.265 -12.442 -16.554 1.00 90.62 86 LEU A C 1
ATOM 640 O O . LEU A 1 86 ? -2.185 -12.267 -15.758 1.00 90.62 86 LEU A O 1
ATOM 644 N N . SER A 1 87 ? -1.492 -12.956 -17.764 1.00 91.12 87 SER A N 1
ATOM 645 C CA . SER A 1 87 ? -2.826 -13.258 -18.333 1.00 91.12 87 SER A CA 1
ATOM 646 C C . SER A 1 87 ? -3.700 -14.178 -17.467 1.00 91.12 87 SER A C 1
ATOM 648 O O . SER A 1 87 ? -4.932 -14.138 -17.517 1.00 91.12 87 SER A O 1
ATOM 650 N N . SER A 1 88 ? -3.076 -15.005 -16.630 1.00 89.81 88 SER A N 1
ATOM 651 C CA . SER A 1 88 ? -3.767 -15.929 -15.722 1.00 89.81 88 SER A CA 1
ATOM 652 C C . SER A 1 88 ? -4.016 -15.354 -14.323 1.00 89.81 88 SER A C 1
ATOM 654 O O . SER A 1 88 ? -4.671 -15.998 -13.508 1.00 89.81 88 SER A O 1
ATOM 656 N N . VAL A 1 89 ? -3.534 -14.144 -14.018 1.00 90.88 89 VAL A N 1
ATOM 657 C CA . VAL A 1 89 ? -3.758 -13.513 -12.711 1.00 90.88 89 VAL A CA 1
ATOM 658 C C . VAL A 1 89 ? -5.232 -13.129 -12.565 1.00 90.88 89 VAL A C 1
ATOM 660 O O . VAL A 1 89 ? -5.827 -12.503 -13.447 1.00 90.88 89 VAL A O 1
ATOM 663 N N . ARG A 1 90 ? -5.827 -13.525 -11.435 1.00 93.56 90 ARG A N 1
ATOM 664 C CA . ARG A 1 90 ? -7.218 -13.217 -11.045 1.00 93.56 90 ARG A CA 1
ATOM 665 C C . ARG A 1 90 ? -7.318 -12.431 -9.737 1.00 93.56 90 ARG A C 1
ATOM 667 O O . ARG A 1 90 ? -8.350 -11.831 -9.463 1.00 93.56 90 ARG A O 1
ATOM 674 N N . VAL A 1 91 ? -6.250 -12.427 -8.944 1.00 95.81 91 VAL A N 1
ATOM 675 C CA . VAL A 1 91 ? -6.185 -11.734 -7.654 1.00 95.81 91 VAL A CA 1
ATOM 676 C C . VAL A 1 91 ? -5.873 -10.253 -7.885 1.00 95.81 91 VAL A C 1
ATOM 678 O O . VAL A 1 91 ? -4.980 -9.956 -8.689 1.00 95.81 91 VAL A O 1
ATOM 681 N N . PRO A 1 92 ? -6.536 -9.326 -7.170 1.00 97.38 92 PRO A N 1
ATOM 682 C CA . PRO A 1 92 ? -6.165 -7.920 -7.179 1.00 97.38 92 PRO A CA 1
ATOM 683 C C . PRO A 1 92 ? -4.665 -7.714 -6.930 1.00 97.38 92 PRO A C 1
ATOM 685 O O . PRO A 1 92 ? -4.146 -8.082 -5.876 1.00 97.38 92 PRO A O 1
ATOM 688 N N . THR A 1 93 ? -3.958 -7.114 -7.892 1.00 96.94 93 THR A N 1
ATOM 689 C CA . THR A 1 93 ? -2.493 -6.959 -7.839 1.00 96.94 93 THR A CA 1
ATOM 690 C C . THR A 1 93 ? -2.047 -5.496 -7.923 1.00 96.94 93 THR A C 1
ATOM 692 O O . THR A 1 93 ? -2.395 -4.813 -8.878 1.00 96.94 93 THR A O 1
ATOM 695 N N . LEU A 1 94 ? -1.217 -5.036 -6.982 1.00 97.81 94 LEU A N 1
ATOM 696 C CA . LEU A 1 94 ? -0.460 -3.783 -7.085 1.00 97.81 94 LEU A CA 1
ATOM 697 C C . LEU A 1 94 ? 0.997 -4.099 -7.406 1.00 97.81 94 LEU A C 1
ATOM 699 O O . LEU A 1 94 ? 1.745 -4.540 -6.538 1.00 97.81 94 LEU A O 1
ATOM 703 N N . MET A 1 95 ? 1.410 -3.876 -8.647 1.00 97.50 95 MET A N 1
ATOM 704 C CA . MET A 1 95 ? 2.801 -4.053 -9.047 1.00 97.50 95 MET A CA 1
ATOM 705 C C . MET A 1 95 ? 3.556 -2.736 -8.934 1.00 97.50 95 MET A C 1
ATOM 707 O O . MET A 1 95 ? 3.084 -1.708 -9.413 1.00 97.50 95 MET A O 1
ATOM 711 N N . MET A 1 96 ? 4.742 -2.765 -8.330 1.00 97.12 96 MET A N 1
ATOM 712 C CA . MET A 1 96 ? 5.586 -1.575 -8.233 1.00 97.12 96 MET A CA 1
ATOM 713 C C . MET A 1 96 ? 6.975 -1.826 -8.805 1.00 97.12 96 MET A C 1
ATOM 715 O O . MET A 1 96 ? 7.585 -2.865 -8.548 1.00 97.12 96 MET A O 1
ATOM 719 N N . GLY A 1 97 ? 7.477 -0.857 -9.561 1.00 95.75 97 GLY A N 1
ATOM 720 C CA . GLY A 1 97 ? 8.852 -0.784 -10.045 1.00 95.75 97 GLY A CA 1
ATOM 721 C C . GLY A 1 97 ? 9.450 0.591 -9.772 1.00 95.75 97 GLY A C 1
ATOM 722 O O . GLY A 1 97 ? 8.760 1.495 -9.303 1.00 95.75 97 GLY A O 1
ATOM 723 N N . ALA A 1 98 ? 10.726 0.761 -10.093 1.00 94.12 98 ALA A N 1
ATOM 724 C CA . ALA A 1 98 ? 11.395 2.050 -10.008 1.00 94.12 98 ALA A CA 1
ATOM 725 C C . ALA A 1 98 ? 12.188 2.311 -11.287 1.00 94.12 98 ALA A C 1
ATOM 727 O O . ALA A 1 98 ? 12.723 1.384 -11.897 1.00 94.12 98 ALA A O 1
ATOM 728 N N . ARG A 1 99 ? 12.237 3.577 -11.705 1.00 92.69 99 ARG A N 1
ATOM 729 C CA . ARG A 1 99 ? 12.845 3.982 -12.975 1.00 92.69 99 ARG A CA 1
ATOM 730 C C . ARG A 1 99 ? 14.339 3.660 -13.055 1.00 92.69 99 ARG A C 1
ATOM 732 O O . ARG A 1 99 ? 14.812 3.277 -14.120 1.00 92.69 99 ARG A O 1
ATOM 739 N N . ASP A 1 100 ? 15.044 3.762 -11.930 1.00 91.25 100 ASP A N 1
ATOM 740 C CA . ASP A 1 100 ? 16.496 3.562 -11.851 1.00 91.25 100 ASP A CA 1
ATOM 741 C C . ASP A 1 100 ? 16.869 2.120 -11.437 1.00 91.25 100 ASP A C 1
ATOM 743 O O . ASP A 1 100 ? 18.003 1.845 -11.035 1.00 91.25 100 ASP A O 1
ATOM 747 N N . ASP A 1 101 ? 15.920 1.176 -11.501 1.00 93.19 101 ASP A N 1
ATOM 748 C CA . ASP A 1 101 ? 16.176 -0.237 -11.224 1.00 93.19 101 ASP A CA 1
ATOM 749 C C . ASP A 1 101 ? 17.040 -0.863 -12.335 1.00 93.19 101 ASP A C 1
ATOM 751 O O . ASP A 1 101 ? 16.556 -1.254 -13.398 1.00 93.19 101 ASP A O 1
ATOM 755 N N . GLY A 1 102 ? 18.343 -0.970 -12.063 1.00 90.88 102 GLY A N 1
ATOM 756 C CA . GLY A 1 102 ? 19.321 -1.589 -12.962 1.00 90.88 102 GLY A CA 1
ATOM 757 C C . GLY A 1 102 ? 19.264 -3.120 -13.039 1.00 90.88 102 GLY A C 1
ATOM 758 O O . GLY A 1 102 ? 19.957 -3.700 -13.870 1.00 90.88 102 GLY A O 1
ATOM 759 N N . THR A 1 103 ? 18.464 -3.786 -12.200 1.00 91.44 103 THR A N 1
ATOM 760 C CA . THR A 1 103 ? 18.317 -5.251 -12.206 1.00 91.44 103 THR A CA 1
ATOM 761 C C . THR A 1 103 ? 17.054 -5.669 -12.946 1.00 91.44 103 THR A C 1
ATOM 763 O O . THR A 1 103 ? 17.090 -6.585 -13.764 1.00 91.44 103 THR A O 1
ATOM 766 N N . ILE A 1 104 ? 15.930 -5.012 -12.649 1.00 90.81 104 ILE A N 1
ATOM 767 C CA . ILE A 1 104 ? 14.626 -5.250 -13.270 1.00 90.81 104 ILE A CA 1
ATOM 768 C C . ILE A 1 104 ? 14.149 -3.931 -13.890 1.00 90.81 104 ILE A C 1
ATOM 770 O O . ILE A 1 104 ? 13.465 -3.150 -13.225 1.00 90.81 104 ILE A O 1
ATOM 774 N N . PRO A 1 105 ? 14.482 -3.673 -15.167 1.00 91.44 105 PRO A N 1
ATOM 775 C CA . PRO A 1 105 ? 14.154 -2.408 -15.807 1.00 91.44 105 PRO A CA 1
ATOM 776 C C . PRO A 1 105 ? 12.648 -2.138 -15.818 1.00 91.44 105 PRO A C 1
ATOM 778 O O . PRO A 1 105 ? 11.845 -3.029 -16.121 1.00 91.44 105 PRO A O 1
ATOM 781 N N . ALA A 1 106 ? 12.261 -0.884 -15.582 1.00 89.00 106 ALA A N 1
ATOM 782 C CA . ALA A 1 106 ? 10.859 -0.471 -15.583 1.00 89.00 106 ALA A CA 1
ATOM 783 C C . ALA A 1 106 ? 10.131 -0.816 -16.899 1.00 89.00 106 ALA A C 1
ATOM 785 O O . ALA A 1 106 ? 8.975 -1.229 -16.881 1.00 89.00 106 ALA A O 1
ATOM 786 N N . SER A 1 107 ? 10.820 -0.762 -18.044 1.00 88.38 107 SER A N 1
ATOM 787 C CA . SER A 1 107 ? 10.291 -1.193 -19.350 1.00 88.38 107 SER A CA 1
ATOM 788 C C . SER A 1 107 ? 9.864 -2.668 -19.384 1.00 88.38 107 SER A C 1
ATOM 790 O O . SER A 1 107 ? 8.839 -3.004 -19.985 1.00 88.38 107 SER A O 1
ATOM 792 N N . SER A 1 108 ? 10.602 -3.543 -18.699 1.00 91.06 108 SER A N 1
ATOM 793 C CA . SER A 1 108 ? 10.268 -4.968 -18.586 1.00 91.06 108 SER A CA 1
ATOM 794 C C . SER A 1 108 ? 9.006 -5.161 -17.747 1.00 91.06 108 SER A C 1
ATOM 796 O O . SER A 1 108 ? 8.131 -5.945 -18.110 1.00 91.06 108 SER A O 1
ATOM 798 N N . LEU A 1 109 ? 8.867 -4.398 -16.658 1.00 93.12 109 LEU A N 1
ATOM 799 C CA . LEU A 1 109 ? 7.670 -4.425 -15.814 1.00 93.12 109 LEU A CA 1
ATOM 800 C C . LEU A 1 109 ? 6.449 -3.828 -16.514 1.00 93.12 109 LEU A C 1
ATOM 802 O O . LEU A 1 109 ? 5.362 -4.382 -16.393 1.00 93.12 109 LEU A O 1
ATOM 806 N N . ASN A 1 110 ? 6.627 -2.761 -17.292 1.00 90.69 110 ASN A N 1
ATOM 807 C CA . ASN A 1 110 ? 5.579 -2.187 -18.134 1.00 90.69 110 ASN A CA 1
ATOM 808 C C . ASN A 1 110 ? 5.052 -3.223 -19.144 1.00 90.69 110 ASN A C 1
ATOM 810 O O . ASN A 1 110 ? 3.841 -3.406 -19.274 1.00 90.69 110 ASN A O 1
ATOM 814 N N . SER A 1 111 ? 5.959 -3.946 -19.808 1.00 90.75 111 SER A N 1
ATOM 815 C CA . SER A 1 111 ? 5.605 -5.006 -20.764 1.00 90.75 111 SER A CA 1
ATOM 816 C C . SER A 1 111 ? 4.901 -6.178 -20.078 1.00 90.75 111 SER A C 1
ATOM 818 O O . SER A 1 111 ? 3.874 -6.654 -20.555 1.00 90.75 111 SER A O 1
ATOM 820 N N . LEU A 1 112 ? 5.400 -6.599 -18.912 1.00 92.38 112 LEU A N 1
ATOM 821 C CA . LEU A 1 112 ? 4.766 -7.626 -18.090 1.00 92.38 112 LEU A CA 1
ATOM 822 C C . LEU A 1 112 ? 3.352 -7.205 -17.661 1.00 92.38 112 LEU A C 1
ATOM 824 O O . LEU A 1 112 ? 2.413 -7.990 -17.795 1.00 92.38 112 LEU A O 1
ATOM 828 N N . TRP A 1 113 ? 3.187 -5.974 -17.170 1.00 94.56 113 TRP A N 1
ATOM 829 C CA . TRP A 1 113 ? 1.904 -5.443 -16.712 1.00 94.56 113 TRP A CA 1
ATOM 830 C C . TRP A 1 113 ? 0.860 -5.417 -17.828 1.00 94.56 113 TRP A C 1
ATOM 832 O O . TRP A 1 113 ? -0.285 -5.799 -17.598 1.00 94.56 113 TRP A O 1
ATOM 842 N N . ALA A 1 114 ? 1.262 -5.065 -19.051 1.00 92.69 114 ALA A N 1
ATOM 843 C CA . ALA A 1 114 ? 0.376 -5.034 -20.214 1.00 92.69 114 ALA A CA 1
ATOM 844 C C . ALA A 1 114 ? -0.263 -6.397 -20.553 1.00 92.69 114 ALA A C 1
ATOM 846 O O . ALA A 1 114 ? -1.304 -6.441 -21.200 1.00 92.69 114 ALA A O 1
ATOM 847 N N . THR A 1 115 ? 0.317 -7.514 -20.096 1.00 93.75 115 THR A N 1
ATOM 848 C CA . THR A 1 115 ? -0.252 -8.862 -20.300 1.00 93.75 115 THR A CA 1
ATOM 849 C C . THR A 1 115 ? -1.350 -9.231 -19.294 1.00 93.75 115 THR A C 1
ATOM 851 O O . THR A 1 115 ? -1.995 -10.274 -19.433 1.00 93.75 115 THR A O 1
ATOM 854 N N . LYS A 1 116 ? -1.559 -8.419 -18.251 1.00 93.50 116 LYS A N 1
ATOM 855 C CA . LYS A 1 116 ? -2.579 -8.652 -17.224 1.00 93.50 116 LYS A CA 1
ATOM 856 C C . LYS A 1 116 ? -3.983 -8.436 -17.812 1.00 93.50 116 LYS A C 1
ATOM 858 O O . LYS A 1 116 ? -4.199 -7.439 -18.496 1.00 93.50 116 LYS A O 1
ATOM 863 N N . PRO A 1 117 ? -4.982 -9.280 -17.490 1.00 93.31 117 PRO A N 1
ATOM 864 C CA . PRO A 1 117 ? -6.358 -9.036 -17.912 1.00 93.31 117 PRO A CA 1
ATOM 865 C C . PRO A 1 117 ? -6.882 -7.715 -17.343 1.00 93.31 117 PRO A C 1
ATOM 867 O O . PRO A 1 117 ? -6.745 -7.462 -16.143 1.00 93.31 117 PRO A O 1
ATOM 870 N N . SER A 1 118 ? -7.538 -6.903 -18.171 1.00 89.38 118 SER A N 1
ATOM 871 C CA . SER A 1 118 ? -8.202 -5.662 -17.740 1.00 89.38 118 SER A CA 1
ATOM 872 C C . SER A 1 118 ? -9.371 -5.916 -16.780 1.00 89.38 118 SER A C 1
ATOM 874 O O . SER A 1 118 ? -9.708 -5.066 -15.963 1.00 89.38 118 SER A O 1
ATOM 876 N N . THR A 1 119 ? -9.965 -7.113 -16.830 1.00 90.00 119 THR A N 1
ATOM 877 C CA . THR A 1 119 ? -11.025 -7.553 -15.910 1.00 90.00 119 THR A CA 1
ATOM 878 C C . THR A 1 119 ? -10.519 -7.787 -14.489 1.00 90.00 119 THR A C 1
ATOM 880 O O . THR A 1 119 ? -11.291 -7.722 -13.535 1.00 90.00 119 THR A O 1
ATOM 883 N N . THR A 1 120 ? -9.228 -8.082 -14.328 1.00 93.12 120 THR A N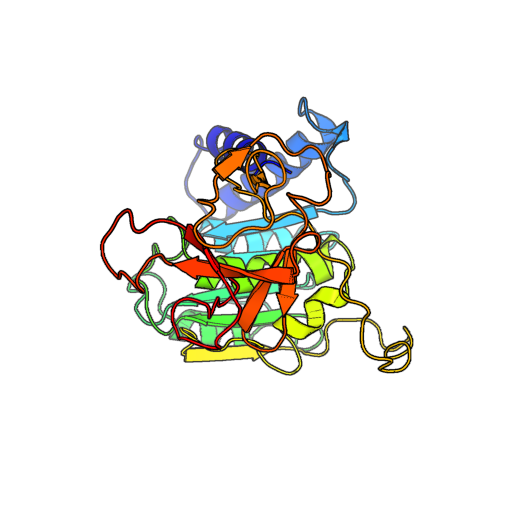 1
ATOM 884 C CA . THR A 1 120 ? -8.609 -8.247 -13.013 1.00 93.12 120 THR A CA 1
ATOM 885 C C . THR A 1 120 ? -8.290 -6.864 -12.460 1.00 93.12 120 THR A C 1
ATOM 887 O O . THR A 1 120 ? -7.600 -6.089 -13.116 1.00 93.12 120 THR A O 1
ATOM 890 N N . LYS A 1 121 ? -8.749 -6.541 -11.247 1.00 95.25 121 LYS A N 1
ATOM 891 C CA . LYS A 1 121 ? -8.387 -5.270 -10.603 1.00 95.25 121 LYS A CA 1
ATOM 892 C C . LYS A 1 121 ? -6.879 -5.190 -10.374 1.00 95.25 121 LYS A C 1
ATOM 894 O O . LYS A 1 121 ? -6.254 -6.166 -9.959 1.00 95.25 121 LYS A O 1
ATOM 899 N N . GLY A 1 122 ? -6.287 -4.034 -10.624 1.00 95.75 122 GLY A N 1
ATOM 900 C CA . GLY A 1 122 ? -4.859 -3.855 -10.452 1.00 95.75 122 GLY A CA 1
ATOM 901 C C . GLY A 1 122 ? -4.413 -2.410 -10.555 1.00 95.75 122 GLY A C 1
ATOM 902 O O . GLY A 1 122 ? -5.135 -1.540 -11.032 1.00 95.75 122 GLY A O 1
ATOM 903 N N . ALA A 1 123 ? -3.197 -2.175 -10.088 1.00 97.50 123 ALA A N 1
ATOM 904 C CA . ALA A 1 123 ? -2.475 -0.942 -10.326 1.00 97.50 123 ALA A CA 1
ATOM 905 C C . ALA A 1 123 ? -1.000 -1.238 -10.597 1.00 97.50 123 ALA A C 1
ATOM 907 O O . ALA A 1 123 ? -0.420 -2.152 -10.008 1.00 97.50 123 ALA A O 1
ATOM 908 N N . TYR A 1 124 ? -0.392 -0.421 -11.449 1.00 97.56 124 TYR A N 1
ATOM 909 C CA . TYR A 1 124 ? 1.047 -0.365 -11.643 1.00 97.56 124 TYR A CA 1
ATOM 910 C C . TYR A 1 124 ? 1.571 1.007 -11.235 1.00 97.56 124 TYR A C 1
ATOM 912 O O . TYR A 1 124 ? 1.049 2.028 -11.683 1.00 97.56 124 TYR A O 1
ATOM 920 N N . VAL A 1 125 ? 2.608 1.020 -10.401 1.00 97.62 125 VAL A N 1
ATOM 921 C CA . VAL A 1 125 ? 3.315 2.233 -9.977 1.00 97.62 125 VAL A CA 1
ATOM 922 C C . VAL A 1 125 ? 4.774 2.118 -10.402 1.00 97.62 125 VAL A C 1
ATOM 924 O O . VAL A 1 125 ? 5.474 1.191 -9.998 1.00 97.62 125 VAL A O 1
ATOM 927 N N . GLU A 1 126 ? 5.251 3.085 -11.172 1.00 97.00 126 GLU A N 1
ATOM 928 C CA . GLU A 1 126 ? 6.674 3.295 -11.423 1.00 97.00 126 GLU A CA 1
ATOM 929 C C . GLU A 1 126 ? 7.138 4.484 -10.584 1.00 97.00 126 GLU A C 1
ATOM 931 O O . GLU A 1 126 ? 6.622 5.595 -10.728 1.00 97.00 126 GLU A O 1
ATOM 936 N N . LEU A 1 127 ? 8.086 4.258 -9.679 1.00 94.50 127 LEU A N 1
ATOM 937 C CA . LEU A 1 127 ? 8.697 5.333 -8.905 1.00 94.50 127 LEU A CA 1
ATOM 938 C C . LEU A 1 127 ? 9.659 6.135 -9.787 1.00 94.50 127 LEU A C 1
ATOM 940 O O . LEU A 1 127 ? 10.462 5.553 -10.518 1.00 94.50 127 LEU A O 1
ATOM 944 N N . SER A 1 128 ? 9.638 7.464 -9.655 1.00 89.88 128 SER A N 1
ATOM 945 C CA . SER A 1 128 ? 10.501 8.380 -10.420 1.00 89.88 128 SER A CA 1
ATOM 946 C C . SER A 1 128 ? 11.993 8.181 -10.158 1.00 89.88 128 SER A C 1
ATOM 948 O O . SER A 1 128 ? 12.813 8.635 -10.955 1.00 89.88 128 SER A O 1
ATOM 950 N N . GLY A 1 129 ? 12.342 7.529 -9.049 1.00 81.81 129 GLY A N 1
ATOM 951 C CA . GLY A 1 129 ? 13.707 7.139 -8.741 1.00 81.81 129 GLY A CA 1
ATOM 952 C C . GLY A 1 129 ? 13.782 6.044 -7.682 1.00 81.81 129 GLY A C 1
ATOM 953 O O . GLY A 1 129 ? 12.800 5.743 -6.998 1.00 81.81 129 GLY A O 1
ATOM 954 N N . GLY A 1 130 ? 14.967 5.450 -7.569 1.00 82.25 130 GLY A N 1
ATOM 955 C CA . GLY A 1 130 ? 15.254 4.326 -6.677 1.00 82.25 130 GLY A CA 1
ATOM 956 C C . GLY A 1 130 ? 15.786 3.116 -7.442 1.00 82.25 130 GLY A C 1
ATOM 957 O O . GLY A 1 130 ? 15.229 2.722 -8.461 1.00 82.25 130 GLY A O 1
ATOM 958 N N . GLY A 1 131 ? 16.878 2.529 -6.949 1.00 86.19 131 GLY A N 1
ATOM 959 C CA . GLY A 1 131 ? 17.449 1.311 -7.527 1.00 86.19 131 GLY A CA 1
ATOM 960 C C . GLY A 1 131 ? 16.653 0.054 -7.163 1.00 86.19 131 GLY A C 1
ATOM 961 O O . GLY A 1 131 ? 15.638 0.121 -6.472 1.00 86.19 131 GLY A O 1
ATOM 962 N N . HIS A 1 132 ? 17.161 -1.121 -7.543 1.00 92.38 132 HIS A N 1
ATOM 963 C CA . HIS A 1 132 ? 16.485 -2.404 -7.308 1.00 92.38 132 HIS A CA 1
ATOM 964 C C . HIS A 1 132 ? 16.071 -2.649 -5.849 1.00 92.38 132 HIS A C 1
ATOM 966 O O . HIS A 1 132 ? 15.062 -3.293 -5.576 1.00 92.38 132 HIS A O 1
ATOM 972 N N . GLY A 1 133 ? 16.846 -2.126 -4.898 1.00 84.88 133 GLY A N 1
ATOM 973 C CA . GLY A 1 133 ? 16.566 -2.229 -3.469 1.00 84.88 133 GLY A CA 1
ATOM 974 C C . GLY A 1 133 ? 15.498 -1.267 -2.942 1.00 84.88 133 GLY A C 1
ATOM 975 O O . GLY A 1 133 ? 15.279 -1.254 -1.741 1.00 84.88 133 GLY A O 1
ATOM 976 N N . PHE A 1 134 ? 14.794 -0.492 -3.779 1.00 85.06 134 PHE A N 1
ATOM 977 C CA . PHE A 1 134 ? 13.832 0.518 -3.314 1.00 85.06 134 PHE A CA 1
ATOM 978 C C . PHE A 1 134 ? 12.821 0.064 -2.235 1.00 85.06 134 PHE A C 1
ATOM 980 O O . PHE A 1 134 ? 12.384 0.943 -1.488 1.00 85.06 134 PHE A O 1
ATOM 987 N N . PRO A 1 135 ? 12.425 -1.225 -2.108 1.00 82.69 135 PRO A N 1
ATOM 988 C CA . PRO A 1 135 ? 11.541 -1.664 -1.033 1.00 82.69 135 PRO A CA 1
ATOM 989 C C . PRO A 1 135 ? 12.259 -2.301 0.173 1.00 82.69 135 PRO A C 1
ATOM 991 O O . PRO A 1 135 ? 11.586 -2.734 1.105 1.00 82.69 135 PRO A O 1
ATOM 994 N N . THR A 1 136 ? 13.592 -2.426 0.179 1.00 78.50 136 THR A N 1
ATOM 995 C CA . THR A 1 136 ? 14.342 -3.103 1.259 1.00 78.50 136 THR A CA 1
ATOM 996 C C . THR A 1 136 ? 14.740 -2.175 2.408 1.00 78.50 136 THR A C 1
ATOM 998 O O . THR A 1 136 ? 15.249 -2.640 3.427 1.00 78.50 136 THR A O 1
ATOM 1001 N N . TRP A 1 137 ? 14.475 -0.878 2.276 1.00 73.69 137 TRP A N 1
ATOM 1002 C CA . TRP A 1 137 ? 14.609 0.130 3.326 1.00 73.69 137 TRP A CA 1
ATOM 1003 C C . TRP A 1 137 ? 13.312 0.930 3.466 1.00 73.69 137 TRP A C 1
ATOM 1005 O O . TRP A 1 137 ? 12.398 0.810 2.651 1.00 73.69 137 TRP A O 1
ATOM 1015 N N . GLY A 1 138 ? 13.224 1.753 4.515 1.00 74.94 138 GLY A N 1
ATOM 1016 C CA . GLY A 1 138 ? 12.070 2.618 4.747 1.00 74.94 138 GLY A CA 1
ATOM 1017 C C . GLY A 1 138 ? 11.822 3.542 3.554 1.00 74.94 138 GLY A C 1
ATOM 1018 O O . GLY A 1 138 ? 12.543 4.516 3.362 1.00 74.94 138 GLY A O 1
ATOM 1019 N N . ASN A 1 139 ? 10.799 3.229 2.760 1.00 77.19 139 ASN A N 1
ATOM 1020 C CA . ASN A 1 139 ? 10.431 3.984 1.572 1.00 77.19 139 ASN A CA 1
ATOM 1021 C C . ASN A 1 139 ? 8.957 4.379 1.657 1.00 77.19 139 ASN A C 1
ATOM 1023 O O . ASN A 1 139 ? 8.060 3.565 1.425 1.00 77.19 139 ASN A O 1
ATOM 1027 N N . SER A 1 140 ? 8.716 5.651 1.982 1.00 79.56 140 SER A N 1
ATOM 1028 C CA . SER A 1 140 ? 7.361 6.189 2.096 1.00 79.56 140 SER A CA 1
ATOM 1029 C C . SER A 1 140 ? 6.594 6.085 0.782 1.00 79.56 140 SER A C 1
ATOM 1031 O O . SER A 1 140 ? 5.381 5.921 0.795 1.00 79.56 140 SER A O 1
ATOM 1033 N N . GLN A 1 141 ? 7.281 6.103 -0.363 1.00 84.25 141 GLN A N 1
ATOM 1034 C CA . GLN A 1 141 ? 6.605 5.996 -1.645 1.00 84.25 141 GLN A CA 1
ATOM 1035 C C . GLN A 1 141 ? 5.994 4.604 -1.860 1.00 84.25 141 GLN A C 1
ATOM 1037 O O . GLN A 1 141 ? 4.935 4.498 -2.472 1.00 84.25 141 GLN A O 1
ATOM 1042 N N . VAL A 1 142 ? 6.601 3.551 -1.311 1.00 85.56 142 VAL A N 1
ATOM 1043 C CA . VAL A 1 142 ? 6.041 2.192 -1.347 1.00 85.56 142 VAL A CA 1
ATOM 1044 C C . VAL A 1 142 ? 4.861 2.084 -0.384 1.00 85.56 142 VAL A C 1
ATOM 1046 O O . VAL A 1 142 ? 3.754 1.720 -0.788 1.00 85.56 142 VAL A O 1
ATOM 1049 N N . THR A 1 143 ? 5.056 2.476 0.879 1.00 82.38 143 THR A N 1
ATOM 1050 C CA . THR A 1 143 ? 4.046 2.286 1.933 1.00 82.38 143 THR A CA 1
ATOM 1051 C C . THR A 1 143 ? 2.767 3.083 1.686 1.00 82.38 143 THR A C 1
ATOM 1053 O O . THR A 1 143 ? 1.676 2.560 1.919 1.00 82.38 143 THR A O 1
ATOM 1056 N N . ARG A 1 144 ? 2.879 4.300 1.131 1.00 82.50 144 ARG A N 1
ATOM 1057 C CA . ARG A 1 144 ? 1.739 5.155 0.749 1.00 82.50 144 ARG A CA 1
ATOM 1058 C C . ARG A 1 144 ? 0.796 4.516 -0.275 1.00 82.50 144 ARG A C 1
ATOM 1060 O O . ARG A 1 144 ? -0.356 4.922 -0.360 1.00 82.50 144 ARG A O 1
ATOM 1067 N N . ARG A 1 145 ? 1.253 3.527 -1.055 1.00 91.69 145 ARG A N 1
ATOM 1068 C CA . ARG A 1 145 ? 0.421 2.822 -2.052 1.00 91.69 145 ARG A CA 1
ATOM 1069 C C . ARG A 1 145 ? 0.076 1.405 -1.616 1.00 91.69 145 ARG A C 1
ATOM 1071 O O . ARG A 1 145 ? -1.053 0.962 -1.815 1.00 91.69 145 ARG A O 1
ATOM 1078 N N . GLU A 1 146 ? 1.013 0.725 -0.966 1.00 92.12 146 GLU A N 1
ATOM 1079 C CA . GLU A 1 146 ? 0.817 -0.621 -0.432 1.00 92.12 146 GLU A CA 1
ATOM 1080 C C . GLU A 1 146 ? -0.292 -0.674 0.626 1.00 92.12 146 GLU A C 1
ATOM 1082 O O . GLU A 1 146 ? -1.176 -1.528 0.546 1.00 92.12 146 GLU A O 1
ATOM 1087 N N . ILE A 1 147 ? -0.290 0.252 1.593 1.00 85.88 147 ILE A N 1
ATOM 1088 C CA . ILE A 1 147 ? -1.264 0.234 2.693 1.00 85.88 147 ILE A CA 1
ATOM 1089 C C . ILE A 1 147 ? -2.697 0.424 2.171 1.00 85.88 147 ILE A C 1
ATOM 1091 O O . ILE A 1 147 ? -3.535 -0.425 2.486 1.00 85.88 147 ILE A O 1
ATOM 1095 N N . PRO A 1 148 ? -3.014 1.454 1.355 1.00 89.56 148 PRO A N 1
ATOM 1096 C CA . PRO A 1 148 ? -4.343 1.577 0.765 1.00 89.56 148 PRO A CA 1
ATOM 1097 C C . PRO A 1 148 ? -4.752 0.357 -0.060 1.00 89.56 148 PRO A C 1
ATOM 1099 O O . PRO A 1 148 ? -5.893 -0.082 0.045 1.00 89.56 148 PRO A O 1
ATOM 1102 N N . TRP A 1 149 ? -3.832 -0.238 -0.826 1.00 96.06 149 TRP A N 1
ATOM 1103 C CA . TRP A 1 149 ? -4.125 -1.435 -1.616 1.00 96.06 149 TRP A CA 1
ATOM 1104 C C . TRP A 1 149 ? -4.578 -2.609 -0.750 1.00 96.06 149 TRP A C 1
ATOM 1106 O O . TRP A 1 149 ? -5.620 -3.219 -1.002 1.00 96.06 149 TRP A O 1
ATOM 1116 N N . LEU A 1 150 ? -3.815 -2.904 0.305 1.00 92.88 150 LEU A N 1
ATOM 1117 C CA . LEU A 1 150 ? -4.169 -3.952 1.254 1.00 92.88 150 LEU A CA 1
ATOM 1118 C C . LEU A 1 150 ? -5.487 -3.618 1.954 1.00 92.88 150 LEU A C 1
ATOM 1120 O O . LEU A 1 150 ? -6.343 -4.484 2.065 1.00 92.88 150 LEU A O 1
ATOM 1124 N N . LYS A 1 151 ? -5.716 -2.367 2.353 1.00 91.50 151 LYS A N 1
ATOM 1125 C CA . LYS A 1 151 ? -6.984 -1.967 2.972 1.00 91.50 151 LYS A CA 1
ATOM 1126 C C . LYS A 1 151 ? -8.193 -2.191 2.067 1.00 91.50 151 LYS A C 1
ATOM 1128 O O . LYS A 1 151 ? -9.168 -2.801 2.499 1.00 91.50 151 LYS A O 1
ATOM 1133 N N . ILE A 1 152 ? -8.111 -1.782 0.808 1.00 90.62 152 ILE A N 1
ATOM 1134 C CA . ILE A 1 152 ? -9.214 -1.939 -0.144 1.00 90.62 152 ILE A CA 1
ATOM 1135 C C . ILE A 1 152 ? -9.529 -3.418 -0.367 1.00 90.62 152 ILE A C 1
ATOM 1137 O O . ILE A 1 152 ? -10.687 -3.811 -0.299 1.00 90.62 152 ILE A O 1
ATOM 1141 N N . PHE A 1 153 ? -8.521 -4.255 -0.619 1.00 93.06 153 PHE A N 1
ATOM 1142 C CA . PHE A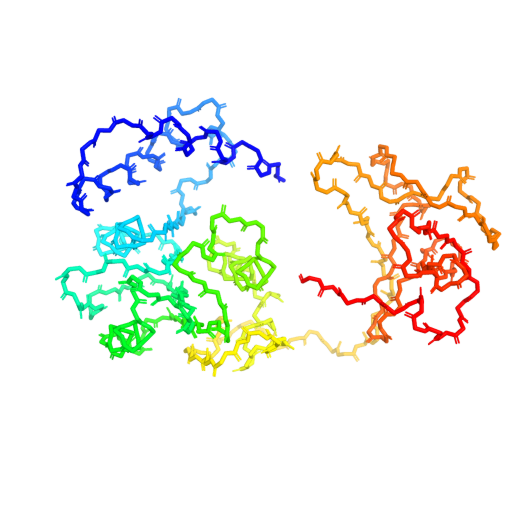 1 153 ? -8.771 -5.619 -1.091 1.00 93.06 153 PHE A CA 1
ATOM 1143 C C . PHE A 1 153 ? -8.722 -6.690 0.004 1.00 93.06 153 PHE A C 1
ATOM 1145 O O . PHE A 1 153 ? -9.506 -7.634 -0.042 1.00 93.06 153 PHE A O 1
ATOM 1152 N N . LEU A 1 154 ? -7.841 -6.557 1.000 1.00 90.06 154 LEU A N 1
ATOM 1153 C CA . LEU A 1 154 ? -7.722 -7.500 2.120 1.00 90.06 154 LEU A CA 1
ATOM 1154 C C . LEU A 1 154 ? -8.780 -7.255 3.203 1.00 90.06 154 LEU A C 1
ATOM 1156 O O . LEU A 1 154 ? -9.321 -8.212 3.762 1.00 90.06 154 LEU A O 1
ATOM 1160 N N . ASP A 1 155 ? -9.071 -5.983 3.491 1.00 86.12 155 ASP A N 1
ATOM 1161 C CA . ASP A 1 155 ? -10.032 -5.573 4.524 1.00 86.12 155 ASP A CA 1
ATOM 1162 C C . ASP A 1 155 ? -11.402 -5.168 3.944 1.00 86.12 155 ASP A C 1
ATOM 1164 O O . ASP A 1 155 ? -12.327 -4.921 4.715 1.00 86.12 155 ASP A O 1
ATOM 1168 N N . ASN A 1 156 ? -11.558 -5.128 2.612 1.00 86.19 156 ASN A N 1
ATOM 1169 C CA . ASN A 1 156 ? -12.760 -4.613 1.938 1.00 86.19 156 ASN A CA 1
ATOM 1170 C C . ASN A 1 156 ? -13.110 -3.168 2.362 1.00 86.19 156 ASN A C 1
ATOM 1172 O O . ASN A 1 156 ? -14.278 -2.811 2.524 1.00 86.19 156 ASN A O 1
ATOM 1176 N N . ASP A 1 157 ? -12.090 -2.335 2.594 1.00 85.06 157 ASP A N 1
ATOM 1177 C CA . ASP A 1 157 ? -12.239 -0.985 3.138 1.00 85.06 157 ASP A CA 1
ATOM 1178 C C . ASP A 1 157 ? -12.178 0.087 2.038 1.00 85.06 157 ASP A C 1
ATOM 1180 O O . ASP A 1 157 ? -11.122 0.643 1.716 1.00 85.06 157 ASP A O 1
ATOM 1184 N N . ASN A 1 158 ? -13.347 0.413 1.483 1.00 84.88 158 ASN A N 1
ATOM 1185 C CA . ASN A 1 158 ? -13.498 1.392 0.399 1.00 84.88 158 ASN A CA 1
ATOM 1186 C C . ASN A 1 158 ? -13.097 2.828 0.788 1.00 84.88 158 ASN A C 1
ATOM 1188 O O . ASN A 1 158 ? -12.925 3.673 -0.090 1.00 84.88 158 ASN A O 1
ATOM 1192 N N . ARG A 1 159 ? -12.894 3.135 2.079 1.00 83.69 159 ARG A N 1
ATOM 1193 C CA . ARG A 1 159 ? -12.411 4.463 2.506 1.00 83.69 159 ARG A CA 1
ATOM 1194 C C . ARG A 1 159 ? -11.019 4.762 1.961 1.00 83.69 159 ARG A C 1
ATOM 1196 O O . ARG A 1 159 ? -10.666 5.927 1.807 1.00 83.69 159 ARG A O 1
ATOM 1203 N N . TYR A 1 160 ? -10.238 3.726 1.658 1.00 84.94 160 TYR A N 1
ATOM 1204 C CA . TYR A 1 160 ? -8.887 3.863 1.124 1.00 84.94 160 TYR A CA 1
ATOM 1205 C C . TYR A 1 160 ? -8.844 4.014 -0.402 1.00 84.94 160 TYR A C 1
ATOM 1207 O O . TYR A 1 160 ? -7.798 4.371 -0.943 1.00 84.94 160 TYR A O 1
ATOM 1215 N N . THR A 1 161 ? -9.968 3.823 -1.102 1.00 86.31 161 THR A N 1
ATOM 1216 C CA . THR A 1 161 ? -10.046 3.995 -2.561 1.00 86.31 161 THR A CA 1
ATOM 1217 C C . THR A 1 161 ? -9.640 5.402 -2.991 1.00 86.31 161 THR A C 1
ATOM 1219 O O . THR A 1 161 ? -8.982 5.546 -4.017 1.00 86.31 161 THR A O 1
ATOM 1222 N N . GLN A 1 162 ? -9.933 6.423 -2.178 1.00 83.25 162 GLN A N 1
ATOM 1223 C CA . GLN A 1 162 ? -9.585 7.821 -2.462 1.00 83.25 162 GLN A CA 1
ATOM 1224 C C . GLN A 1 162 ? -8.079 8.074 -2.638 1.00 83.25 162 GLN A C 1
ATOM 1226 O O . GLN A 1 162 ? -7.694 9.052 -3.266 1.00 83.25 162 GLN A O 1
ATOM 1231 N N . PHE A 1 163 ? -7.214 7.208 -2.097 1.00 86.62 163 PHE A N 1
ATOM 1232 C CA . PHE A 1 163 ? -5.764 7.381 -2.220 1.00 86.62 163 PHE A CA 1
ATOM 1233 C C . PHE A 1 163 ? -5.222 6.888 -3.565 1.00 86.62 163 PHE A C 1
ATOM 1235 O O . PHE A 1 163 ? -4.135 7.301 -3.974 1.00 86.62 163 PHE A O 1
A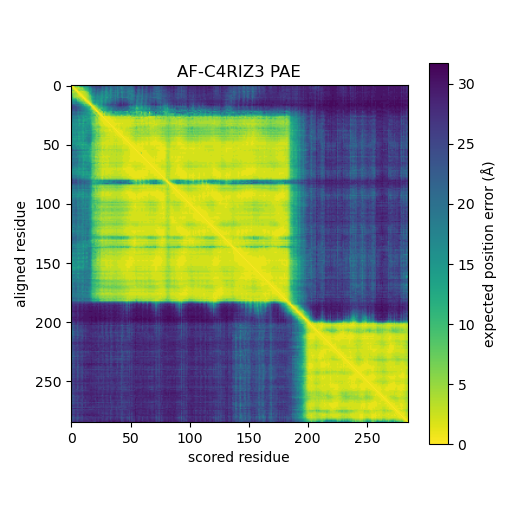TOM 1242 N N . LEU A 1 164 ? -5.964 6.003 -4.242 1.00 91.19 164 LEU A N 1
ATOM 1243 C CA . LEU A 1 164 ? -5.532 5.320 -5.464 1.00 91.19 164 LEU A CA 1
ATOM 1244 C C . LEU A 1 164 ? -6.436 5.594 -6.680 1.00 91.19 164 LEU A C 1
ATOM 1246 O O . LEU A 1 164 ? -6.001 5.383 -7.809 1.00 91.19 164 LEU A O 1
ATOM 1250 N N . CYS A 1 165 ? -7.675 6.044 -6.471 1.00 87.31 165 CYS A N 1
ATOM 1251 C CA . CYS A 1 165 ? -8.648 6.324 -7.524 1.00 87.31 165 CYS A CA 1
ATOM 1252 C C . CYS A 1 165 ? -9.312 7.699 -7.353 1.00 87.31 165 CYS A C 1
ATOM 1254 O O . CYS A 1 165 ? -9.567 8.109 -6.221 1.00 87.31 165 CYS A O 1
ATOM 1256 N N . PRO A 1 166 ? -9.697 8.368 -8.464 1.00 83.19 166 PRO A N 1
ATOM 1257 C CA . PRO A 1 166 ? -9.531 7.941 -9.868 1.00 83.19 166 PRO A CA 1
ATOM 1258 C C . PRO A 1 166 ? -8.076 8.005 -10.364 1.00 83.19 166 PRO A C 1
ATOM 1260 O O . PRO A 1 166 ? -7.719 7.342 -11.333 1.00 83.19 166 PRO A O 1
ATOM 1263 N N . SER A 1 167 ? -7.234 8.737 -9.645 1.00 83.94 167 SER A N 1
ATOM 1264 C CA . SER A 1 167 ? -5.780 8.789 -9.774 1.00 83.94 167 SER A CA 1
ATOM 1265 C C . SER A 1 167 ? -5.154 8.742 -8.378 1.00 83.94 167 SER A C 1
ATOM 1267 O O . SER A 1 167 ? -5.869 8.776 -7.376 1.00 83.94 167 SER A O 1
ATOM 1269 N N . LEU A 1 168 ? -3.822 8.697 -8.294 1.00 80.81 168 LEU A N 1
ATOM 1270 C CA . LEU A 1 168 ? -3.136 8.849 -7.010 1.00 80.81 168 LEU A CA 1
ATOM 1271 C C . LEU A 1 168 ? -3.478 10.204 -6.377 1.00 80.81 168 LEU A C 1
ATOM 1273 O O . LEU A 1 168 ? -3.370 11.233 -7.044 1.00 80.81 168 LEU A O 1
ATOM 1277 N N . ALA A 1 169 ? -3.830 10.199 -5.089 1.00 75.56 169 ALA A N 1
ATOM 1278 C CA . ALA A 1 169 ? -4.010 11.431 -4.315 1.00 75.56 169 ALA A CA 1
ATOM 1279 C C . ALA A 1 169 ? -2.683 12.194 -4.126 1.00 75.56 169 ALA A C 1
ATOM 1281 O O . ALA A 1 169 ? -2.669 13.419 -4.061 1.00 75.56 169 ALA A O 1
ATOM 1282 N N . ASP A 1 170 ? -1.566 11.463 -4.078 1.00 79.56 170 ASP A N 1
ATOM 1283 C CA . ASP A 1 170 ? -0.206 11.999 -4.069 1.00 79.56 170 ASP A CA 1
ATOM 1284 C C . ASP A 1 170 ? 0.617 11.304 -5.161 1.00 79.56 170 ASP A C 1
ATOM 1286 O O . ASP A 1 170 ? 0.927 10.110 -5.070 1.00 79.56 170 ASP A O 1
ATOM 1290 N N . SER A 1 171 ? 0.959 12.047 -6.213 1.00 81.94 171 SER A N 1
ATOM 1291 C CA . SER A 1 171 ? 1.798 11.582 -7.323 1.00 81.94 171 SER A CA 1
ATOM 1292 C C . SER A 1 171 ? 3.278 11.932 -7.145 1.00 81.94 171 SER A C 1
ATOM 1294 O O . SER A 1 171 ? 4.080 11.664 -8.040 1.00 81.94 171 SER A O 1
ATOM 1296 N N . THR A 1 172 ? 3.666 12.535 -6.015 1.00 83.38 172 THR A N 1
ATOM 1297 C CA . THR A 1 172 ? 5.071 12.840 -5.726 1.00 83.38 172 THR A CA 1
ATOM 1298 C C . THR A 1 172 ? 5.889 11.558 -5.817 1.00 83.38 172 THR A C 1
ATOM 1300 O O . THR A 1 172 ? 5.472 10.516 -5.317 1.00 83.38 172 THR A O 1
ATOM 1303 N N . GLY A 1 173 ? 7.045 11.621 -6.481 1.00 82.50 173 GLY A N 1
ATOM 1304 C CA . GLY A 1 173 ? 7.951 10.478 -6.609 1.00 82.50 173 GLY A CA 1
ATOM 1305 C C . GLY A 1 173 ? 7.436 9.328 -7.482 1.00 82.50 173 GLY A C 1
ATOM 1306 O O . GLY A 1 173 ? 8.029 8.252 -7.436 1.00 82.50 173 GLY A O 1
ATOM 1307 N N . VAL A 1 174 ? 6.374 9.531 -8.269 1.00 92.44 174 VAL A N 1
ATOM 1308 C CA . VAL A 1 174 ? 5.834 8.548 -9.221 1.00 92.44 174 VAL A CA 1
ATOM 1309 C C . VAL A 1 174 ? 5.993 9.074 -10.649 1.00 92.44 174 VAL A C 1
ATOM 1311 O O . VAL A 1 174 ? 5.496 10.149 -10.976 1.00 92.44 174 VAL A O 1
ATOM 1314 N N . SER A 1 175 ? 6.679 8.318 -11.507 1.00 90.62 175 SER A N 1
ATOM 1315 C CA . SER A 1 175 ? 6.854 8.644 -12.929 1.00 90.62 175 SER A CA 1
ATOM 1316 C C . SER A 1 175 ? 5.716 8.100 -13.782 1.00 90.62 175 SER A C 1
ATOM 1318 O O . SER A 1 175 ? 5.394 8.677 -14.820 1.00 90.62 175 SER A O 1
ATOM 1320 N N . ARG A 1 176 ? 5.092 6.998 -13.353 1.00 92.19 176 ARG A N 1
ATOM 1321 C CA . ARG A 1 176 ? 3.987 6.367 -14.075 1.00 92.19 176 ARG A CA 1
ATOM 1322 C C . ARG A 1 176 ? 3.008 5.712 -13.115 1.00 92.19 176 ARG A C 1
ATOM 1324 O O . ARG A 1 176 ? 3.405 4.999 -12.197 1.00 92.19 176 ARG A O 1
ATOM 1331 N N . TYR A 1 177 ? 1.721 5.908 -13.381 1.00 94.56 177 TYR A N 1
ATOM 1332 C CA . TYR A 1 177 ? 0.644 5.218 -12.687 1.00 94.56 177 TYR A CA 1
ATOM 1333 C C . TYR A 1 177 ? -0.375 4.686 -13.692 1.00 94.56 177 TYR A C 1
ATOM 1335 O O . TYR A 1 177 ? -0.881 5.446 -14.514 1.00 94.56 177 TYR A O 1
ATOM 1343 N N . LEU A 1 178 ? -0.656 3.387 -13.632 1.00 93.94 178 LEU A N 1
ATOM 1344 C CA . LEU A 1 178 ? -1.721 2.735 -14.395 1.00 93.94 178 LEU A CA 1
ATOM 1345 C C . LEU A 1 178 ? -2.673 2.070 -13.404 1.00 93.94 178 LEU A C 1
ATOM 1347 O O . LEU A 1 178 ? -2.221 1.480 -12.424 1.00 93.94 178 LEU A O 1
ATOM 1351 N N . SER A 1 179 ? -3.974 2.141 -13.653 1.00 93.94 179 SER A N 1
ATOM 1352 C CA . SER A 1 179 ? -4.988 1.645 -12.725 1.00 93.94 179 SER A CA 1
ATOM 1353 C C . SER A 1 179 ? -6.208 1.092 -13.453 1.00 93.94 179 SER A C 1
ATOM 1355 O O . SER A 1 179 ? -6.596 1.587 -14.508 1.00 93.94 179 SER A O 1
ATOM 1357 N N . GLU A 1 180 ? -6.860 0.095 -12.851 1.00 90.69 180 GLU A N 1
ATOM 1358 C CA . GLU A 1 180 ? -8.201 -0.366 -13.244 1.00 90.69 180 GLU A CA 1
ATOM 1359 C C . GLU A 1 180 ? -9.288 0.171 -12.300 1.00 90.69 180 GLU A C 1
ATOM 1361 O O . GLU A 1 180 ? -10.224 -0.539 -11.897 1.00 90.69 180 GLU A O 1
ATOM 1366 N N . CYS A 1 181 ? -9.133 1.441 -11.917 1.00 87.50 181 CYS A N 1
ATOM 1367 C CA . CYS A 1 181 ? -10.129 2.179 -11.154 1.00 87.50 181 CYS A CA 1
ATOM 1368 C C . CYS A 1 181 ? -11.515 2.121 -11.830 1.00 87.50 181 CYS A C 1
ATOM 1370 O O . CYS A 1 181 ? -11.604 2.028 -13.055 1.00 87.50 181 CYS A O 1
ATOM 1372 N N . PRO A 1 182 ? -12.610 2.207 -11.053 1.00 89.25 182 PRO A N 1
ATOM 1373 C CA . PRO A 1 182 ? -12.649 2.328 -9.594 1.00 89.25 182 PRO A CA 1
ATOM 1374 C C . PRO A 1 182 ? -12.376 0.995 -8.869 1.00 89.25 182 PRO A C 1
ATOM 1376 O O . PRO A 1 182 ? -12.642 -0.091 -9.400 1.00 89.25 182 PRO A O 1
ATOM 1379 N N . TYR A 1 183 ? -11.867 1.085 -7.635 1.00 84.31 183 TYR A N 1
ATOM 1380 C CA . TYR A 1 183 ? -11.757 -0.042 -6.703 1.00 84.31 183 TYR A CA 1
ATOM 1381 C C . TYR A 1 183 ? -12.855 0.079 -5.640 1.00 84.31 183 TYR A C 1
ATOM 1383 O O . TYR A 1 183 ? -12.861 1.020 -4.853 1.00 84.31 183 TYR A O 1
ATOM 1391 N N . GLY A 1 184 ? -13.824 -0.831 -5.670 1.00 68.69 184 GLY A N 1
ATOM 1392 C CA . GLY A 1 184 ? -15.029 -0.793 -4.838 1.00 68.69 184 GLY A CA 1
ATOM 1393 C C . GLY A 1 184 ? -16.251 -1.251 -5.635 1.00 68.69 184 GLY A C 1
ATOM 1394 O O . GLY A 1 184 ? -16.264 -1.171 -6.864 1.00 68.69 184 GLY A O 1
ATOM 1395 N N . SER A 1 185 ? -17.266 -1.786 -4.960 1.00 54.22 185 SER A N 1
ATOM 1396 C CA . SER A 1 185 ? -18.511 -2.220 -5.601 1.00 54.22 185 SER A CA 1
ATOM 1397 C C . SER A 1 185 ? -19.358 -1.025 -6.044 1.00 54.22 185 SER A C 1
ATOM 1399 O O . SER A 1 185 ? -19.681 -0.158 -5.229 1.00 54.22 185 SER A O 1
ATOM 1401 N N . THR A 1 186 ? -19.804 -1.032 -7.302 1.00 46.09 186 THR A N 1
ATOM 1402 C CA . THR A 1 186 ? -20.973 -0.270 -7.763 1.00 46.09 186 THR A CA 1
ATOM 1403 C C . THR A 1 186 ? -22.198 -0.765 -6.988 1.00 46.09 186 THR A C 1
ATOM 1405 O O . THR A 1 186 ? -22.771 -1.792 -7.339 1.00 46.09 186 THR A O 1
ATOM 1408 N N . GLY A 1 187 ? -22.551 -0.115 -5.880 1.00 40.09 187 GLY A N 1
ATOM 1409 C CA . GLY A 1 187 ? -23.693 -0.544 -5.064 1.00 40.09 187 GLY A CA 1
ATOM 1410 C C . GLY A 1 187 ? -23.643 -0.172 -3.586 1.00 40.09 187 GLY A C 1
ATOM 1411 O O . GLY A 1 187 ? -24.644 -0.342 -2.900 1.00 40.09 187 GLY A O 1
ATOM 1412 N N . GLN A 1 188 ? -22.534 0.375 -3.084 1.00 36.91 188 GLN A N 1
ATOM 1413 C CA . GLN A 1 188 ? -22.572 1.103 -1.817 1.00 36.91 188 GLN A CA 1
ATOM 1414 C C . GLN A 1 188 ? -22.885 2.569 -2.148 1.00 36.91 188 GLN A C 1
ATOM 1416 O O . GLN A 1 188 ? -22.229 3.100 -3.049 1.00 36.91 188 GLN A O 1
ATOM 1421 N N . PRO A 1 189 ? -23.881 3.213 -1.505 1.00 33.66 189 PRO A N 1
ATOM 1422 C CA . PRO A 1 189 ? -24.212 4.602 -1.788 1.00 33.66 189 PRO A CA 1
ATOM 1423 C C . PRO A 1 189 ? -22.939 5.438 -1.743 1.00 33.66 189 PRO A C 1
ATOM 1425 O O . PRO A 1 189 ? -22.189 5.388 -0.764 1.00 33.66 189 PRO A O 1
ATOM 1428 N N . SER A 1 190 ? -22.693 6.173 -2.827 1.00 38.69 190 SER A N 1
ATOM 1429 C CA . SER A 1 190 ? -21.837 7.350 -2.799 1.00 38.69 190 SER A CA 1
ATOM 1430 C C . SER A 1 190 ? -22.218 8.144 -1.559 1.00 38.69 190 SER A C 1
ATOM 1432 O O . SER A 1 190 ? -23.377 8.530 -1.473 1.00 38.69 190 SER A O 1
ATOM 1434 N N . SER A 1 191 ? -21.272 8.282 -0.631 1.00 40.47 191 SER A N 1
ATOM 1435 C CA . SER A 1 191 ? -21.199 9.245 0.474 1.00 40.47 191 SER A CA 1
ATOM 1436 C C . SER A 1 191 ? -22.522 9.630 1.173 1.00 40.47 191 SER A C 1
ATOM 1438 O O . SER A 1 191 ? -23.439 10.144 0.537 1.00 40.47 191 SER A O 1
ATOM 1440 N N . PRO A 1 192 ? -22.609 9.599 2.518 1.00 38.81 192 PRO A N 1
ATOM 1441 C CA . PRO A 1 192 ? -23.525 10.518 3.190 1.00 38.81 192 PRO A CA 1
ATOM 1442 C C . PRO A 1 192 ? -23.238 11.953 2.700 1.00 38.81 192 PRO A C 1
ATOM 1444 O O . PRO A 1 192 ? -22.102 12.224 2.283 1.00 38.81 192 PRO A O 1
ATOM 1447 N N . PRO A 1 193 ? -24.227 12.865 2.727 1.00 33.59 193 PRO A N 1
ATOM 1448 C CA . PRO A 1 193 ? -24.037 14.240 2.290 1.00 33.59 193 PRO A CA 1
ATOM 1449 C C . PRO A 1 193 ? -22.772 14.811 2.920 1.00 33.59 193 PRO A C 1
ATOM 1451 O O . PRO A 1 193 ? -22.478 14.531 4.084 1.00 33.59 193 PRO A O 1
ATOM 1454 N N . VAL A 1 194 ? -22.036 15.616 2.155 1.00 41.34 194 VAL A N 1
ATOM 1455 C CA . VAL A 1 194 ? -20.998 16.492 2.693 1.00 41.34 194 VAL A CA 1
ATOM 1456 C C . VAL A 1 194 ? -21.688 17.469 3.646 1.00 41.34 194 VAL A C 1
ATOM 1458 O O . VAL A 1 194 ? -22.062 18.575 3.279 1.00 41.34 194 VAL A O 1
ATOM 1461 N N . THR A 1 195 ? -21.914 17.036 4.877 1.00 29.73 195 THR A N 1
ATOM 1462 C CA . THR A 1 195 ? -22.015 17.913 6.027 1.00 29.73 195 THR A CA 1
ATOM 1463 C C . THR A 1 195 ? -20.622 17.929 6.611 1.00 29.73 195 THR A C 1
ATOM 1465 O O . THR A 1 195 ? -20.110 16.892 7.032 1.00 29.73 195 THR A O 1
ATOM 1468 N N . THR A 1 196 ? -19.999 19.097 6.525 1.00 36.66 196 THR A N 1
ATOM 1469 C CA . THR A 1 196 ? -18.776 19.514 7.208 1.00 36.66 196 THR A CA 1
ATOM 1470 C C . THR A 1 196 ? -18.465 18.604 8.405 1.00 36.66 196 THR A C 1
ATOM 1472 O O . THR A 1 196 ? -19.261 18.579 9.347 1.00 36.66 196 THR A O 1
ATOM 1475 N N . PRO A 1 197 ? -17.372 17.817 8.384 1.00 39.59 197 PRO A N 1
ATOM 1476 C CA . PRO A 1 197 ? -17.045 16.953 9.508 1.00 39.59 197 PRO A CA 1
ATOM 1477 C C . PRO A 1 197 ? -16.903 17.802 10.777 1.00 39.59 197 PRO A C 1
ATOM 1479 O O . PRO A 1 197 ? -16.128 18.764 10.761 1.00 39.59 197 PRO A O 1
ATOM 1482 N N . PRO A 1 198 ? -17.574 17.464 11.891 1.00 38.25 198 PRO A N 1
ATOM 1483 C CA . PRO A 1 198 ? -17.035 17.842 13.180 1.00 38.25 198 PRO A CA 1
ATOM 1484 C C . PRO A 1 198 ? -15.686 17.129 13.296 1.00 38.25 198 PRO A C 1
ATOM 1486 O O . PRO A 1 198 ? -15.590 15.918 13.092 1.00 38.25 198 PRO A O 1
ATOM 1489 N N . ALA A 1 199 ? -14.633 17.889 13.564 1.00 42.62 199 ALA A N 1
ATOM 1490 C CA . ALA A 1 199 ? -13.302 17.361 13.787 1.00 42.62 199 ALA A CA 1
ATOM 1491 C C . ALA A 1 199 ? -13.318 16.458 15.036 1.00 42.62 199 ALA A C 1
ATOM 1493 O O . ALA A 1 199 ? -13.290 16.943 16.164 1.00 42.62 199 ALA A O 1
ATOM 1494 N N . SER A 1 200 ? -13.428 15.140 14.854 1.00 51.88 200 SER A N 1
ATOM 1495 C CA . SER A 1 200 ? -13.170 14.175 15.923 1.00 51.88 200 SER A CA 1
ATOM 1496 C C . SER A 1 200 ? -11.743 13.668 15.758 1.00 51.88 200 SER A C 1
ATOM 1498 O O . SER A 1 200 ? -11.490 12.705 15.030 1.00 51.88 200 SER A O 1
ATOM 1500 N N . GLY A 1 201 ? -10.805 14.383 16.372 1.00 69.81 201 GLY A N 1
ATOM 1501 C CA . GLY A 1 201 ? -9.393 14.040 16.332 1.00 69.81 201 GLY A CA 1
ATOM 1502 C C . GLY A 1 201 ? -9.106 12.671 16.941 1.00 69.81 201 GLY A C 1
ATOM 1503 O O . GLY A 1 201 ? -9.837 12.178 17.800 1.00 69.81 201 GLY A O 1
ATOM 1504 N N . GLY A 1 202 ? -8.036 12.051 16.451 1.00 86.56 202 GLY A N 1
ATOM 1505 C CA . GLY A 1 202 ? -7.571 10.735 16.875 1.00 86.56 202 GLY A CA 1
ATOM 1506 C C . GLY A 1 202 ? -6.110 10.776 17.322 1.00 86.56 202 GLY A C 1
ATOM 1507 O O . GLY A 1 202 ? -5.423 11.779 17.108 1.00 86.56 202 GLY A O 1
ATOM 1508 N N . PRO A 1 203 ? -5.592 9.691 17.920 1.00 91.38 203 PRO A N 1
ATOM 1509 C CA . PRO A 1 203 ? -4.223 9.676 18.397 1.00 91.38 203 PRO A CA 1
ATOM 1510 C C . PRO A 1 203 ? -3.233 9.605 17.237 1.00 91.38 203 PRO A C 1
ATOM 1512 O O . PRO A 1 203 ? -3.327 8.728 16.373 1.00 91.38 203 PRO A O 1
ATOM 1515 N N . ILE A 1 204 ? -2.209 10.454 17.277 1.00 92.69 204 ILE A N 1
ATOM 1516 C CA . ILE A 1 204 ? -1.018 10.304 16.438 1.00 92.69 204 ILE A CA 1
ATOM 1517 C C . ILE A 1 204 ? -0.076 9.332 17.151 1.00 92.69 204 ILE A C 1
ATOM 1519 O O . ILE A 1 204 ? 0.339 9.571 18.283 1.00 92.69 204 ILE A O 1
ATOM 1523 N N . ARG A 1 205 ? 0.241 8.199 16.512 1.00 91.00 205 ARG A N 1
ATOM 1524 C CA . ARG A 1 205 ? 1.015 7.105 17.123 1.00 91.00 205 ARG A CA 1
ATOM 1525 C C . ARG A 1 205 ? 2.435 7.038 16.575 1.00 91.00 205 ARG A C 1
ATOM 1527 O O . ARG A 1 205 ? 2.639 6.861 15.376 1.00 91.00 205 ARG A O 1
ATOM 1534 N N . ALA A 1 206 ? 3.414 7.048 17.472 1.00 86.81 206 ALA A N 1
ATOM 1535 C CA . ALA A 1 206 ? 4.798 6.728 17.158 1.00 86.81 206 ALA A CA 1
ATOM 1536 C C . ALA A 1 206 ? 4.943 5.211 16.965 1.00 86.81 206 ALA A C 1
ATOM 1538 O O . ALA A 1 206 ? 5.026 4.451 17.933 1.00 86.81 206 ALA A O 1
ATOM 1539 N N . VAL A 1 207 ? 4.964 4.755 15.709 1.00 83.19 207 VAL A N 1
ATOM 1540 C CA . VAL A 1 207 ? 4.925 3.321 15.352 1.00 83.19 207 VAL A CA 1
ATOM 1541 C C . VAL A 1 207 ? 6.059 2.520 16.003 1.00 83.19 207 VAL A C 1
ATOM 1543 O O . VAL A 1 207 ? 5.808 1.427 16.508 1.00 83.19 207 VAL A O 1
ATOM 1546 N N . GLY A 1 208 ? 7.279 3.070 16.044 1.00 77.44 208 GLY A N 1
ATOM 1547 C CA . GLY A 1 208 ? 8.450 2.402 16.629 1.00 77.44 208 GLY A CA 1
ATOM 1548 C C . GLY A 1 208 ? 8.398 2.262 18.155 1.00 77.44 208 GLY A C 1
ATOM 1549 O O . GLY A 1 208 ? 8.844 1.252 18.689 1.00 77.44 208 GLY A O 1
ATOM 1550 N N . ALA A 1 209 ? 7.802 3.232 18.853 1.00 81.38 209 ALA A N 1
ATOM 1551 C CA . ALA A 1 209 ? 7.690 3.224 20.314 1.00 81.38 209 ALA A CA 1
ATOM 1552 C C . ALA A 1 209 ? 6.374 2.597 20.816 1.00 81.38 209 ALA A C 1
ATOM 1554 O O . ALA A 1 209 ? 6.255 2.246 21.986 1.00 81.38 209 ALA A O 1
ATOM 1555 N N . GLY A 1 210 ? 5.360 2.470 19.951 1.00 88.62 210 GLY A N 1
ATOM 1556 C CA . GLY A 1 210 ? 4.014 2.044 20.344 1.00 88.62 210 GLY A CA 1
ATOM 1557 C C . GLY A 1 210 ? 3.299 3.029 21.278 1.00 88.62 210 GLY A C 1
ATOM 1558 O O . GLY A 1 210 ? 2.357 2.627 21.957 1.00 88.62 210 GLY A O 1
ATOM 1559 N N . LYS A 1 211 ? 3.753 4.283 21.302 1.00 91.62 211 LYS A N 1
ATOM 1560 C CA . LYS A 1 211 ? 3.305 5.385 22.162 1.00 91.62 211 LYS A CA 1
ATOM 1561 C C . LYS A 1 211 ? 2.585 6.462 21.333 1.00 91.62 211 LYS A C 1
ATOM 1563 O O . LYS A 1 211 ? 2.627 6.421 20.101 1.00 91.62 211 LYS A O 1
ATOM 1568 N N . CYS A 1 212 ? 1.906 7.393 21.989 1.00 94.19 212 CYS A N 1
ATOM 1569 C CA . CYS A 1 212 ? 1.104 8.447 21.372 1.00 94.19 212 CYS A CA 1
ATOM 1570 C C . CYS A 1 212 ? 1.760 9.821 21.550 1.00 94.19 212 CYS A C 1
ATOM 1572 O O . CYS A 1 212 ? 2.440 10.055 22.547 1.00 94.19 212 CYS A O 1
ATOM 1574 N N . LEU A 1 213 ? 1.565 10.711 20.575 1.00 96.12 213 LEU A N 1
ATOM 1575 C CA . LEU A 1 213 ? 1.912 12.124 20.695 1.00 96.12 213 LEU A CA 1
ATOM 1576 C C . LEU A 1 213 ? 1.017 12.755 21.766 1.00 96.12 213 LEU A C 1
ATOM 1578 O O . LEU A 1 213 ? -0.210 12.708 21.654 1.00 96.12 213 LEU A O 1
ATOM 1582 N N . ASP A 1 214 ? 1.643 13.312 22.791 1.00 96.06 214 ASP A N 1
ATOM 1583 C CA . ASP A 1 214 ? 1.011 13.739 24.032 1.00 96.06 214 ASP A CA 1
ATOM 1584 C C . ASP A 1 214 ? 1.408 15.176 24.370 1.00 96.06 214 ASP A C 1
ATOM 1586 O O . ASP A 1 214 ? 2.571 15.569 24.214 1.00 96.06 214 ASP A O 1
ATOM 1590 N N . VAL A 1 215 ? 0.427 15.945 24.842 1.00 95.81 215 VAL A N 1
ATOM 1591 C CA . VAL A 1 215 ? 0.657 17.237 25.482 1.00 95.81 215 VAL A CA 1
ATOM 1592 C C . VAL A 1 215 ? 0.832 17.027 26.995 1.00 95.81 215 VAL A C 1
ATOM 1594 O O . VAL A 1 215 ? -0.162 16.711 27.669 1.00 95.81 215 VAL A O 1
ATOM 1597 N N . PRO A 1 216 ? 2.041 17.241 27.556 1.00 90.69 216 PRO A N 1
ATOM 1598 C CA . PRO A 1 216 ? 2.312 16.997 28.969 1.00 90.69 216 PRO A CA 1
ATOM 1599 C C . PRO A 1 216 ? 1.357 17.751 29.890 1.00 90.69 216 PRO A C 1
ATOM 1601 O O . PRO A 1 216 ? 1.049 18.925 29.667 1.00 90.69 216 PRO A O 1
ATOM 1604 N N . ASN A 1 217 ? 0.898 17.070 30.942 1.00 88.12 217 ASN A N 1
ATOM 1605 C CA . ASN A 1 217 ? -0.038 17.607 31.938 1.00 88.12 217 ASN A CA 1
ATOM 1606 C C . ASN A 1 217 ? -1.332 18.189 31.338 1.00 88.12 217 ASN A C 1
ATOM 1608 O O . ASN A 1 217 ? -1.988 19.004 31.982 1.00 88.12 217 ASN A O 1
ATOM 1612 N N . ALA A 1 218 ? -1.692 17.795 30.109 1.00 88.06 218 ALA A N 1
ATOM 1613 C CA . ALA A 1 218 ? -2.819 18.352 29.366 1.00 88.06 218 ALA A CA 1
ATOM 1614 C C . ALA A 1 218 ? -2.789 19.892 29.251 1.00 88.06 218 ALA A C 1
ATOM 1616 O O . ALA A 1 218 ? -3.838 20.542 29.241 1.00 88.06 218 ALA A O 1
ATOM 1617 N N . SER A 1 219 ? -1.583 20.472 29.180 1.00 85.19 219 SER A N 1
ATOM 1618 C CA . SER A 1 219 ? -1.392 21.915 29.029 1.00 85.19 219 SER A CA 1
ATOM 1619 C C . SER A 1 219 ? -2.075 22.447 27.763 1.00 85.19 219 SER A C 1
ATOM 1621 O O . SER A 1 219 ? -2.188 21.764 26.749 1.00 85.19 219 SER A O 1
ATOM 1623 N N . GLN A 1 220 ? -2.539 23.691 27.814 1.00 89.94 220 GLN A N 1
ATOM 1624 C CA . GLN A 1 220 ? -3.173 24.382 26.685 1.00 89.94 220 GLN A CA 1
ATOM 1625 C C . GLN A 1 220 ? -2.447 25.692 26.359 1.00 89.94 220 GLN A C 1
ATOM 1627 O O . GLN A 1 220 ? -3.008 26.577 25.721 1.00 89.94 220 GLN A O 1
ATOM 1632 N N . THR A 1 221 ? -1.208 25.835 26.833 1.00 83.06 221 THR A N 1
ATOM 1633 C CA . THR A 1 221 ? -0.394 27.032 26.628 1.00 83.06 221 THR A CA 1
ATOM 1634 C C . THR A 1 221 ? 0.526 26.873 25.424 1.00 83.06 221 THR A C 1
ATOM 1636 O O . THR A 1 221 ? 1.021 25.776 25.139 1.00 83.06 221 THR A O 1
ATOM 1639 N N . ASN A 1 222 ? 0.809 27.994 24.761 1.00 84.69 222 ASN A N 1
ATOM 1640 C CA . ASN A 1 222 ? 1.912 28.091 23.809 1.00 84.69 222 ASN A CA 1
ATOM 1641 C C . ASN A 1 222 ? 3.243 27.691 24.466 1.00 84.69 222 ASN A C 1
ATOM 1643 O O . ASN A 1 222 ? 3.359 27.703 25.693 1.00 84.69 222 ASN A O 1
ATOM 1647 N N . ASP A 1 223 ? 4.209 27.298 23.636 1.00 89.50 223 ASP A N 1
ATOM 1648 C CA . ASP A 1 223 ? 5.528 26.776 24.031 1.00 89.50 223 ASP A CA 1
ATOM 1649 C C . ASP A 1 223 ? 5.486 25.447 24.797 1.00 89.50 223 ASP A C 1
ATOM 1651 O O . ASP A 1 223 ? 6.522 24.944 25.236 1.00 89.50 223 ASP A O 1
ATOM 1655 N N . THR A 1 224 ? 4.314 24.815 24.942 1.00 90.88 224 THR A N 1
ATOM 1656 C CA . THR A 1 224 ? 4.263 23.470 25.523 1.00 90.88 224 THR A CA 1
ATOM 1657 C C . THR A 1 224 ? 4.938 22.493 24.569 1.00 90.88 224 THR A C 1
ATOM 1659 O O . THR A 1 224 ? 4.368 22.127 23.540 1.00 90.88 224 THR A O 1
ATOM 1662 N N . GLN A 1 225 ? 6.135 22.036 24.927 1.00 94.69 225 GLN A N 1
ATOM 1663 C CA . GLN A 1 225 ? 6.840 21.000 24.186 1.00 94.69 225 GLN A CA 1
ATOM 1664 C C . GLN A 1 225 ? 6.061 19.681 24.233 1.00 94.69 225 GLN A C 1
ATOM 1666 O O . GLN A 1 225 ? 5.651 19.211 25.297 1.00 94.69 225 GLN A O 1
ATOM 1671 N N . LEU A 1 226 ? 5.881 19.066 23.069 1.00 95.62 226 LEU A N 1
ATOM 1672 C CA . LEU A 1 226 ? 5.178 17.796 22.947 1.00 95.62 226 LEU A CA 1
ATOM 1673 C C . LEU A 1 226 ? 6.083 16.621 23.285 1.00 95.62 226 LEU A C 1
ATOM 1675 O O . LEU A 1 226 ? 7.296 16.649 23.070 1.00 95.62 226 LEU A O 1
ATOM 1679 N N . THR A 1 227 ? 5.468 15.552 23.777 1.00 94.62 227 THR A N 1
ATOM 1680 C CA . THR A 1 227 ? 6.174 14.330 24.157 1.00 94.62 227 THR A CA 1
ATOM 1681 C C . THR A 1 227 ? 5.539 13.105 23.519 1.00 94.62 227 THR A C 1
ATOM 1683 O O . THR A 1 227 ? 4.483 13.167 22.891 1.00 94.62 227 THR A O 1
ATOM 1686 N N . ILE A 1 228 ? 6.216 11.967 23.648 1.00 93.31 228 ILE A N 1
ATOM 1687 C CA . ILE A 1 228 ? 5.681 10.668 23.260 1.00 93.31 228 ILE A CA 1
ATOM 1688 C C . ILE A 1 228 ? 5.416 9.886 24.549 1.00 93.31 228 ILE A C 1
ATOM 1690 O O . ILE A 1 228 ? 6.355 9.484 25.237 1.00 93.31 228 ILE A O 1
ATOM 1694 N N . TRP A 1 229 ? 4.142 9.655 24.868 1.00 90.50 229 TRP A N 1
ATOM 1695 C CA . TRP A 1 229 ? 3.703 9.012 26.111 1.00 90.50 229 TRP A CA 1
ATOM 1696 C C . TRP A 1 229 ? 2.863 7.761 25.849 1.00 90.50 229 TRP A C 1
ATOM 1698 O O . TRP A 1 229 ? 2.462 7.480 24.719 1.00 90.50 229 TRP A O 1
ATOM 1708 N N . ASP A 1 230 ? 2.609 6.961 26.883 1.00 91.19 230 ASP A N 1
ATOM 1709 C CA . ASP A 1 230 ? 1.700 5.823 26.755 1.00 91.19 230 ASP A CA 1
ATOM 1710 C C . ASP A 1 230 ? 0.332 6.283 26.255 1.00 91.19 230 ASP A C 1
ATOM 1712 O O . ASP A 1 230 ? -0.189 7.311 26.677 1.00 91.19 230 ASP A O 1
ATOM 1716 N N . CYS A 1 231 ? -0.238 5.528 25.318 1.00 90.00 231 CYS A N 1
ATOM 1717 C CA . CYS A 1 231 ? -1.530 5.862 24.738 1.00 90.00 231 CYS A CA 1
ATOM 1718 C C . CYS A 1 231 ? -2.636 5.651 25.779 1.00 90.00 231 CYS A C 1
ATOM 1720 O O . CYS A 1 231 ? -3.038 4.513 26.017 1.00 90.00 231 CYS A O 1
ATOM 1722 N N . THR A 1 232 ? -3.130 6.736 26.370 1.00 84.94 232 THR A N 1
ATOM 1723 C CA . THR A 1 232 ? -4.185 6.733 27.395 1.00 84.94 232 THR A CA 1
ATOM 1724 C C . THR A 1 232 ? -5.571 6.978 26.804 1.00 84.94 232 THR A C 1
ATOM 1726 O O . THR A 1 232 ? -6.569 6.608 27.412 1.00 84.94 232 THR A O 1
ATOM 1729 N N . GLY A 1 233 ? -5.644 7.574 25.607 1.00 84.75 233 GLY A N 1
ATOM 1730 C CA . GLY A 1 233 ? -6.907 7.967 24.970 1.00 84.75 233 GLY A CA 1
ATOM 1731 C C . GLY A 1 233 ? -7.479 9.293 25.483 1.00 84.75 233 GLY A C 1
ATOM 1732 O O . GLY A 1 233 ? -8.538 9.715 25.014 1.00 84.75 233 GLY A O 1
ATOM 1733 N N . ASN A 1 234 ? -6.773 9.959 26.401 1.00 84.94 234 ASN A N 1
ATOM 1734 C CA . ASN A 1 234 ? -7.164 11.248 26.960 1.00 84.94 234 ASN A CA 1
ATOM 1735 C C . ASN A 1 234 ? -7.200 12.358 25.889 1.00 84.94 234 ASN A C 1
ATOM 1737 O O . ASN A 1 234 ? -6.461 12.278 24.903 1.00 84.94 234 ASN A O 1
ATOM 1741 N N . PRO A 1 235 ? -7.996 13.430 26.087 1.00 85.19 235 PRO A N 1
ATOM 1742 C CA . PRO A 1 235 ? -8.115 14.531 25.125 1.00 85.19 235 PRO A CA 1
ATOM 1743 C C . PRO A 1 235 ? -6.788 15.203 24.735 1.00 85.19 235 PRO A C 1
ATOM 1745 O O . PRO A 1 235 ? -6.638 15.625 23.590 1.00 85.19 235 PRO A O 1
ATOM 1748 N N . ASN A 1 236 ? -5.801 15.236 25.636 1.00 90.44 236 ASN A N 1
ATOM 1749 C CA . ASN A 1 236 ? -4.460 15.783 25.392 1.00 90.44 236 ASN A CA 1
ATOM 1750 C C . ASN A 1 236 ? -3.601 14.935 24.429 1.00 90.44 236 ASN A C 1
ATOM 1752 O O . ASN A 1 236 ? -2.480 15.319 24.101 1.00 90.44 236 ASN A O 1
ATOM 1756 N N . GLN A 1 237 ? -4.113 13.784 23.987 1.00 95.31 237 GLN A N 1
ATOM 1757 C CA . GLN A 1 237 ? -3.512 12.913 22.972 1.00 95.31 237 GLN A CA 1
ATOM 1758 C C . GLN A 1 237 ? -4.344 12.836 21.689 1.00 95.31 237 GLN A C 1
ATOM 1760 O O . GLN A 1 237 ? -4.027 12.043 20.800 1.00 95.31 237 GLN A O 1
ATOM 1765 N N . GLN A 1 238 ? -5.425 13.610 21.595 1.00 91.81 238 GLN A N 1
ATOM 1766 C CA . GLN A 1 238 ? -6.306 13.607 20.436 1.00 91.81 238 GLN A CA 1
ATOM 1767 C C . GLN A 1 238 ? -5.965 14.786 19.532 1.00 91.81 238 GLN A C 1
ATOM 1769 O O . GLN A 1 238 ? -5.884 15.931 19.980 1.00 91.81 238 GLN A O 1
ATOM 1774 N N . TRP A 1 239 ? -5.786 14.499 18.246 1.00 94.12 239 TRP A N 1
ATOM 1775 C CA . TRP A 1 239 ? -5.312 15.465 17.264 1.00 94.12 239 TRP A CA 1
ATOM 1776 C C . TRP A 1 239 ? -6.220 15.476 16.041 1.00 94.12 239 TRP A C 1
ATOM 1778 O O . TRP A 1 239 ? -6.534 14.432 15.466 1.00 94.12 239 TRP A O 1
ATOM 1788 N N . ASN A 1 2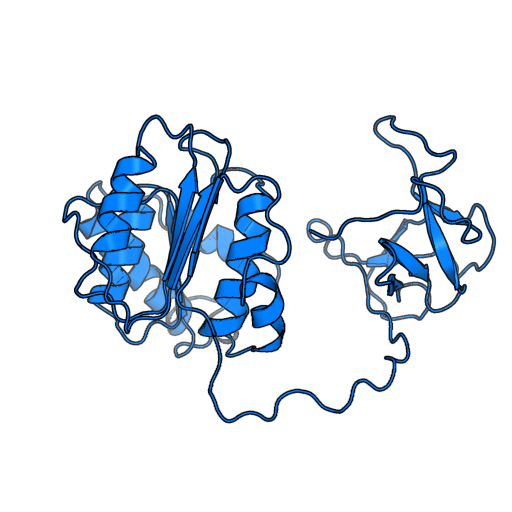40 ? -6.628 16.668 15.630 1.00 90.50 240 ASN A N 1
ATOM 1789 C CA . ASN A 1 240 ? -7.306 16.908 14.370 1.00 90.50 240 ASN A CA 1
ATOM 1790 C C . ASN A 1 240 ? -6.255 17.101 13.282 1.00 90.50 240 ASN A C 1
ATOM 1792 O O . ASN A 1 240 ? -5.404 17.980 13.388 1.00 90.50 240 ASN A O 1
ATOM 1796 N N . VAL A 1 241 ? -6.323 16.298 12.226 1.00 90.31 241 VAL A N 1
ATOM 1797 C CA . VAL A 1 241 ? -5.552 16.544 11.006 1.00 90.31 241 VAL A CA 1
ATOM 1798 C C . VAL A 1 241 ? -6.456 17.305 10.051 1.00 90.31 241 VAL A C 1
ATOM 1800 O O . VAL A 1 241 ? -7.482 16.783 9.614 1.00 90.31 241 VAL A O 1
ATOM 1803 N N . ASN A 1 242 ? -6.084 18.540 9.739 1.00 84.25 242 ASN A N 1
ATOM 1804 C CA . ASN A 1 242 ? -6.933 19.452 8.991 1.00 84.25 242 ASN A CA 1
ATOM 1805 C C . ASN A 1 242 ? -6.584 19.431 7.498 1.00 84.25 242 ASN A C 1
ATOM 1807 O O . ASN A 1 242 ? -5.427 19.276 7.106 1.00 84.25 242 ASN A O 1
ATOM 1811 N N . ALA A 1 243 ? -7.587 19.659 6.646 1.00 82.69 243 ALA A N 1
ATOM 1812 C CA . ALA A 1 243 ? -7.407 19.704 5.191 1.00 82.69 243 ALA A CA 1
ATOM 1813 C C . ALA A 1 243 ? -6.444 20.816 4.729 1.00 82.69 243 ALA A C 1
ATOM 1815 O O . ALA A 1 243 ? -5.864 20.725 3.652 1.00 82.69 243 ALA A O 1
ATOM 1816 N N . ASN A 1 244 ? -6.252 21.852 5.550 1.00 80.50 244 ASN A N 1
ATOM 1817 C CA . ASN A 1 244 ? -5.329 22.953 5.283 1.00 80.50 244 ASN A CA 1
ATOM 1818 C C . ASN A 1 244 ? -3.861 22.635 5.634 1.00 80.50 244 ASN A C 1
ATOM 1820 O O . ASN A 1 244 ? -3.052 23.553 5.619 1.00 80.50 244 ASN A O 1
ATOM 1824 N N . GLY A 1 245 ? -3.533 21.386 5.991 1.00 86.31 245 GLY A N 1
ATOM 1825 C CA . GLY A 1 245 ? -2.174 20.951 6.329 1.00 86.31 245 GLY A CA 1
ATOM 1826 C C . GLY A 1 245 ? -1.777 21.160 7.791 1.00 86.31 245 GLY A C 1
ATOM 1827 O O . GLY A 1 245 ? -0.740 20.659 8.214 1.00 86.31 245 GLY A O 1
ATOM 1828 N N . THR A 1 246 ? -2.596 21.836 8.598 1.00 91.31 246 THR A N 1
ATOM 1829 C CA . THR A 1 246 ? -2.326 21.967 10.037 1.00 91.31 246 THR A CA 1
ATOM 1830 C C . THR A 1 246 ? -2.752 20.718 10.804 1.00 91.31 246 THR A C 1
ATOM 1832 O O . THR A 1 246 ? -3.672 19.999 10.406 1.00 91.31 246 THR A O 1
ATOM 1835 N N . ILE A 1 247 ? -2.111 20.479 11.944 1.00 95.19 247 ILE A N 1
ATOM 1836 C CA . ILE A 1 247 ? -2.557 19.491 12.927 1.00 95.19 247 ILE A CA 1
ATOM 1837 C C . ILE A 1 247 ? -2.882 20.255 14.206 1.00 95.19 247 ILE A C 1
ATOM 1839 O O . ILE A 1 247 ? -2.011 20.954 14.713 1.00 95.19 247 ILE A O 1
ATOM 1843 N N . THR A 1 248 ? -4.108 20.150 14.719 1.00 94.69 248 THR A N 1
ATOM 1844 C CA . THR A 1 248 ? -4.535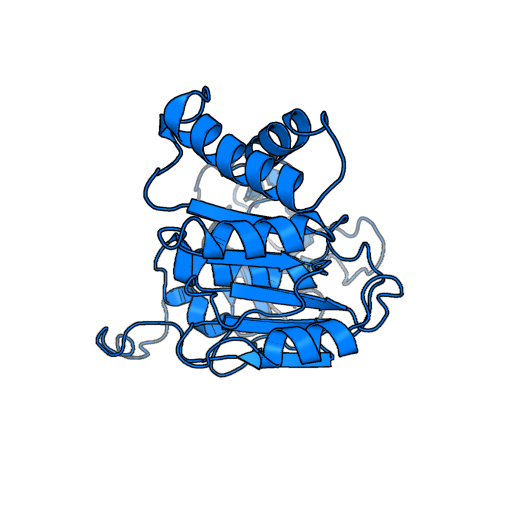 20.856 15.938 1.00 94.69 248 THR A CA 1
ATOM 1845 C C . THR A 1 248 ? -4.850 19.896 17.073 1.00 94.69 248 THR A C 1
ATOM 1847 O O . THR A 1 248 ? -5.439 18.838 16.861 1.00 94.69 248 THR A O 1
ATOM 1850 N N . GLY A 1 249 ? -4.465 20.248 18.298 1.00 93.12 249 GLY A N 1
ATOM 1851 C CA . GLY A 1 249 ? -4.867 19.499 19.485 1.00 93.12 249 GLY A CA 1
ATOM 1852 C C . GLY A 1 249 ? -6.374 19.628 19.696 1.00 93.12 249 GLY A C 1
ATOM 1853 O O . GLY A 1 249 ? -6.901 20.737 19.689 1.00 93.12 249 GLY A O 1
ATOM 1854 N N . VAL A 1 250 ? -7.080 18.515 19.899 1.00 88.94 250 VAL A N 1
ATOM 1855 C CA . VAL A 1 250 ? -8.536 18.530 20.144 1.00 88.94 250 VAL A CA 1
ATOM 1856 C C . VAL A 1 250 ? -8.865 19.295 21.423 1.00 88.94 250 VAL A C 1
ATOM 1858 O O . VAL A 1 250 ? -9.846 20.027 21.457 1.00 88.94 250 VAL A O 1
ATOM 1861 N N . GLN A 1 251 ? -8.044 19.136 22.465 1.00 88.25 251 GLN A N 1
ATOM 1862 C CA . GLN A 1 251 ? -8.263 19.802 23.747 1.00 88.25 251 GLN A CA 1
ATOM 1863 C C . GLN A 1 251 ? -7.897 21.290 23.717 1.00 88.25 251 GLN A C 1
ATOM 1865 O O . GLN A 1 251 ? -8.662 22.104 24.215 1.00 88.25 251 GLN A O 1
ATOM 1870 N N . SER A 1 252 ? -6.727 21.639 23.177 1.00 88.38 252 SER A N 1
ATOM 1871 C CA . SER A 1 252 ? -6.193 23.005 23.241 1.00 88.38 252 SER A CA 1
ATOM 1872 C C . SER A 1 252 ? -6.636 23.896 22.080 1.00 88.38 252 SER A C 1
ATOM 1874 O O . SER A 1 252 ? -6.556 25.115 22.182 1.00 88.38 252 SER A O 1
ATOM 1876 N N . GLY A 1 253 ? -7.021 23.311 20.941 1.00 90.25 253 GLY A N 1
ATOM 1877 C CA . GLY A 1 253 ? -7.222 24.035 19.682 1.00 90.25 253 GLY A CA 1
ATOM 1878 C C . GLY A 1 253 ? -5.934 24.598 19.062 1.00 90.25 253 GLY A C 1
ATOM 1879 O O . GLY A 1 253 ? -5.988 25.178 17.979 1.00 90.25 253 GLY A O 1
ATOM 1880 N N . LEU A 1 254 ? -4.779 24.422 19.716 1.00 91.88 254 LEU A N 1
ATOM 1881 C CA . LEU A 1 254 ? -3.477 24.910 19.259 1.00 91.88 254 LEU A CA 1
ATOM 1882 C C . LEU A 1 254 ? -2.875 23.987 18.199 1.00 91.88 254 LEU A C 1
ATOM 1884 O O . LEU A 1 254 ? -3.175 22.792 18.149 1.00 91.88 254 LEU A O 1
ATOM 1888 N N . CYS A 1 255 ? -2.005 24.547 17.364 1.00 96.19 255 CYS A N 1
ATOM 1889 C CA . CYS A 1 255 ? -1.342 23.840 16.281 1.00 96.19 255 CYS A CA 1
ATOM 1890 C C . CYS A 1 255 ? -0.086 23.104 16.766 1.00 96.19 255 CYS A C 1
ATOM 1892 O O . CYS A 1 255 ? 0.661 23.603 17.607 1.00 96.19 255 CYS A O 1
ATOM 1894 N N . LEU A 1 256 ? 0.154 21.930 16.181 1.00 96.81 256 LEU A N 1
ATOM 1895 C CA . LEU A 1 256 ? 1.446 21.258 16.173 1.00 96.81 256 LEU A CA 1
ATOM 1896 C C . LEU A 1 256 ? 2.430 22.110 15.363 1.00 96.81 256 LEU A C 1
ATOM 1898 O O . LEU A 1 256 ? 2.216 22.347 14.172 1.00 96.81 256 LEU A O 1
ATOM 1902 N N . ASP A 1 257 ? 3.498 22.554 16.010 1.00 96.81 257 ASP A N 1
ATOM 1903 C CA . ASP A 1 257 ? 4.424 23.562 15.498 1.00 96.81 257 ASP A CA 1
ATOM 1904 C C . ASP A 1 257 ? 5.873 23.108 15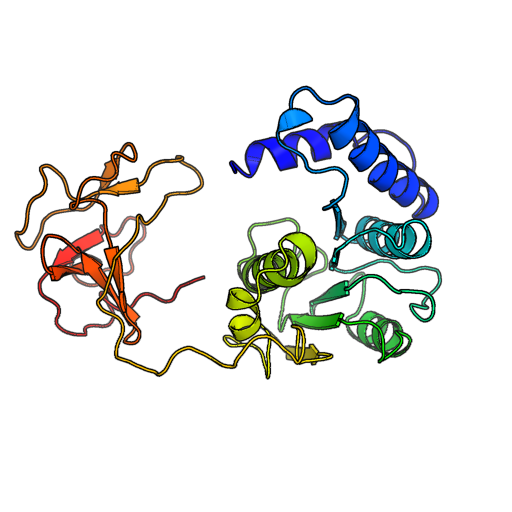.710 1.00 96.81 257 ASP A C 1
ATOM 1906 O O . ASP A 1 257 ? 6.193 22.513 16.739 1.00 96.81 257 ASP A O 1
ATOM 1910 N N . VAL A 1 258 ? 6.754 23.360 14.741 1.00 96.00 258 VAL A N 1
ATOM 1911 C CA . VAL A 1 258 ? 8.204 23.207 14.934 1.00 96.00 258 VAL A CA 1
ATOM 1912 C C . VAL A 1 258 ? 8.764 24.483 15.554 1.00 96.00 258 VAL A C 1
ATOM 1914 O O . VAL A 1 258 ? 8.720 25.542 14.918 1.00 96.00 258 VAL A O 1
ATOM 1917 N N . THR A 1 259 ? 9.348 24.370 16.752 1.00 91.31 259 THR A N 1
ATOM 1918 C CA . THR A 1 259 ? 9.843 25.505 17.542 1.00 91.31 259 THR A CA 1
ATOM 1919 C C . THR A 1 259 ? 10.779 26.397 16.724 1.00 91.31 259 THR A C 1
ATOM 1921 O O . THR A 1 259 ? 11.788 25.945 16.173 1.00 91.31 259 THR A O 1
ATOM 1924 N N . GLY A 1 260 ? 10.421 27.681 16.625 1.00 88.38 260 GLY A N 1
ATOM 1925 C CA . GLY A 1 260 ? 11.181 28.698 15.890 1.00 88.38 260 GLY A CA 1
ATOM 1926 C C . GLY A 1 260 ? 11.303 28.451 14.380 1.00 88.38 260 GLY A C 1
ATOM 1927 O O . GLY A 1 260 ? 12.131 29.086 13.734 1.00 88.38 260 GLY A O 1
ATOM 1928 N N . GLY A 1 261 ? 10.538 27.510 13.815 1.00 89.00 261 GLY A N 1
ATOM 1929 C CA . GLY A 1 261 ? 10.668 27.090 12.418 1.00 89.00 261 GLY A CA 1
ATOM 1930 C C . GLY A 1 261 ? 12.013 26.441 12.083 1.00 89.00 261 GLY A C 1
ATOM 1931 O O . GLY A 1 261 ? 12.441 26.479 10.929 1.00 89.00 261 GLY A O 1
ATOM 1932 N N . SER A 1 262 ? 12.691 25.869 13.082 1.00 90.19 262 SER A N 1
ATOM 1933 C CA . SER A 1 262 ? 14.018 25.279 12.913 1.00 90.19 262 SER A CA 1
ATOM 1934 C C . SER A 1 262 ? 14.012 24.106 11.931 1.00 90.19 262 SER A C 1
ATOM 1936 O O . SER A 1 262 ? 13.194 23.194 12.021 1.00 90.19 262 SER A O 1
ATOM 1938 N N . THR A 1 263 ? 14.978 24.101 11.015 1.00 89.25 263 THR A N 1
ATOM 1939 C CA . THR A 1 263 ? 15.244 22.996 10.079 1.00 89.25 263 THR A CA 1
ATOM 1940 C C . THR A 1 263 ? 16.382 22.087 10.550 1.00 89.25 263 THR A C 1
ATOM 1942 O O . THR A 1 263 ? 16.750 21.142 9.852 1.00 89.25 263 THR A O 1
ATOM 1945 N N . ALA A 1 264 ? 16.957 22.361 11.725 1.00 87.38 264 ALA A N 1
ATOM 1946 C CA . ALA A 1 264 ? 18.043 21.570 12.285 1.00 87.38 264 ALA A CA 1
ATOM 1947 C C . ALA A 1 264 ? 17.551 20.203 12.788 1.00 87.38 264 ALA A C 1
ATOM 1949 O O . ALA A 1 264 ? 16.438 20.059 13.298 1.00 87.38 264 ALA A O 1
ATOM 1950 N N . ASN A 1 265 ? 18.417 19.192 12.706 1.00 80.31 265 ASN A N 1
ATOM 1951 C CA . ASN A 1 265 ? 18.140 17.887 13.301 1.00 80.31 265 ASN A CA 1
ATOM 1952 C C . ASN A 1 265 ? 17.944 18.024 14.817 1.00 80.31 265 ASN A C 1
ATOM 1954 O O . ASN A 1 265 ? 18.740 18.672 15.493 1.00 80.31 265 ASN A O 1
ATOM 1958 N N . GLY A 1 266 ? 16.896 17.389 15.344 1.00 85.12 266 GLY A N 1
ATOM 1959 C CA . GLY A 1 266 ? 16.516 17.522 16.752 1.00 85.12 266 GLY A CA 1
ATOM 1960 C C . GLY A 1 266 ? 15.654 18.749 17.061 1.00 85.12 266 GLY A C 1
ATOM 1961 O O . GLY A 1 266 ? 15.392 19.000 18.234 1.00 85.12 266 GLY A O 1
ATOM 1962 N N . ALA A 1 267 ? 15.193 19.493 16.044 1.00 89.25 267 ALA A N 1
ATOM 1963 C CA . ALA A 1 267 ? 14.176 20.523 16.227 1.00 89.25 267 ALA A CA 1
ATOM 1964 C C . ALA A 1 267 ? 12.958 19.959 16.977 1.00 89.25 267 ALA A C 1
ATOM 1966 O O . ALA A 1 267 ? 12.467 18.865 16.683 1.00 89.25 267 ALA A O 1
ATOM 1967 N N . LEU A 1 268 ? 12.504 20.710 17.976 1.00 89.75 268 LEU A N 1
ATOM 1968 C CA . LEU A 1 268 ? 11.442 20.289 18.877 1.00 89.75 268 LEU A CA 1
ATOM 1969 C C . LEU A 1 268 ? 10.071 20.624 18.289 1.00 89.75 268 LEU A C 1
ATOM 1971 O O . LEU A 1 268 ? 9.916 21.598 17.553 1.00 89.75 268 LEU A O 1
ATOM 1975 N N . ALA A 1 269 ? 9.083 19.801 18.636 1.00 95.00 269 ALA A N 1
ATOM 1976 C CA . ALA A 1 269 ? 7.682 20.065 18.348 1.00 95.00 269 ALA A CA 1
ATOM 1977 C C . ALA A 1 269 ? 6.989 20.623 19.596 1.00 95.00 269 ALA A C 1
ATOM 1979 O O . ALA A 1 269 ? 7.217 20.137 20.709 1.00 95.00 269 ALA A O 1
ATOM 1980 N N . GLN A 1 270 ? 6.118 21.606 19.407 1.00 96.31 270 GLN A N 1
ATOM 1981 C CA . GLN A 1 270 ? 5.409 22.308 20.471 1.00 96.31 270 GLN A CA 1
ATOM 1982 C C . GLN A 1 270 ? 3.945 22.569 20.107 1.00 96.31 270 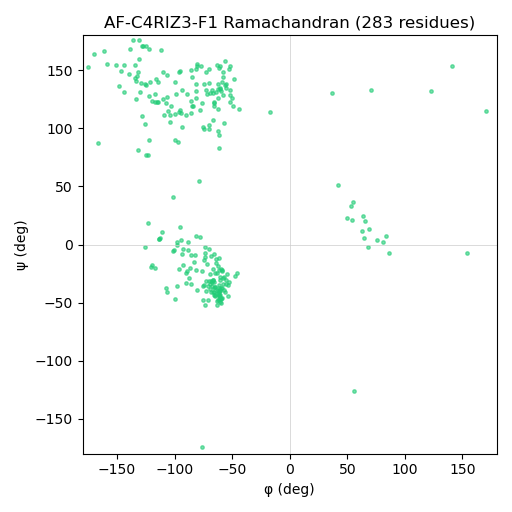GLN A C 1
ATOM 1984 O O . GLN A 1 270 ? 3.543 22.430 18.949 1.00 96.31 270 GLN A O 1
ATOM 1989 N N . LEU A 1 271 ? 3.157 22.976 21.102 1.00 95.88 271 LEU A N 1
ATOM 1990 C CA . LEU A 1 271 ? 1.904 23.684 20.873 1.00 95.88 271 LEU A CA 1
ATOM 1991 C C . LEU A 1 271 ? 2.174 25.163 20.614 1.00 95.88 271 LEU A C 1
ATOM 1993 O O . LEU A 1 271 ? 2.873 25.824 21.385 1.00 95.88 271 LEU A O 1
ATOM 1997 N N . TRP A 1 272 ? 1.558 25.690 19.563 1.00 93.62 272 TRP A N 1
ATOM 1998 C CA . TRP A 1 272 ? 1.580 27.116 19.272 1.00 93.62 272 TRP A CA 1
ATOM 1999 C C . TRP A 1 272 ? 0.255 27.588 18.683 1.00 93.62 272 TRP A C 1
ATOM 2001 O O . TRP A 1 272 ? -0.472 26.824 18.041 1.00 93.62 272 TRP A O 1
ATOM 2011 N N . SER A 1 273 ? -0.051 28.872 18.860 1.00 90.69 273 SER A N 1
ATOM 2012 C CA . SER A 1 273 ? -1.172 29.519 18.187 1.00 90.69 273 SER A CA 1
ATOM 2013 C C . SER A 1 273 ? -1.093 29.272 16.683 1.00 90.69 273 SER A C 1
ATOM 2015 O O . SER A 1 273 ? -0.065 29.516 16.048 1.00 90.69 273 SER A O 1
ATOM 2017 N N . CYS A 1 274 ? -2.191 28.804 16.098 1.00 90.56 274 CYS A N 1
ATOM 2018 C CA . CYS A 1 274 ? -2.261 28.579 14.663 1.00 90.56 274 CYS A CA 1
ATOM 2019 C C . CYS A 1 274 ? -2.084 29.903 13.910 1.00 90.56 274 CYS A C 1
ATOM 2021 O O . CYS A 1 274 ? -2.901 30.811 14.041 1.00 90.56 274 CYS A O 1
ATOM 2023 N N . ASN A 1 275 ? -1.013 30.012 13.129 1.00 85.88 275 ASN A N 1
ATOM 2024 C CA . ASN A 1 275 ? -0.645 31.213 12.376 1.00 85.88 275 ASN A CA 1
ATOM 2025 C C . ASN A 1 275 ? -0.452 30.937 10.874 1.00 85.88 275 ASN A C 1
ATOM 2027 O O . ASN A 1 275 ? -0.188 31.859 10.108 1.00 85.88 275 ASN A O 1
ATOM 2031 N N . GLY A 1 276 ? -0.594 29.676 10.447 1.00 83.75 276 GLY A N 1
ATOM 2032 C CA . GLY A 1 276 ? -0.481 29.271 9.045 1.00 83.75 276 GLY A CA 1
ATOM 2033 C C . GLY A 1 276 ? 0.954 29.212 8.518 1.00 83.75 276 GLY A C 1
ATOM 2034 O O . GLY A 1 276 ? 1.143 28.921 7.338 1.00 83.75 276 GLY A O 1
ATOM 2035 N N . GLY A 1 277 ? 1.956 29.448 9.369 1.00 84.69 277 GLY A N 1
ATOM 2036 C CA . GLY A 1 277 ? 3.368 29.371 9.016 1.00 84.69 277 GLY A CA 1
ATOM 2037 C C . GLY A 1 277 ? 3.777 27.981 8.531 1.00 84.69 277 GLY A C 1
ATOM 2038 O O . GLY A 1 277 ? 3.187 26.969 8.908 1.00 84.69 277 GLY A O 1
ATOM 2039 N N . ASN A 1 278 ? 4.823 27.919 7.702 1.00 89.81 278 ASN A N 1
ATOM 2040 C CA . ASN A 1 278 ? 5.325 26.662 7.127 1.00 89.81 278 ASN A CA 1
ATOM 2041 C C . ASN A 1 278 ? 5.719 25.628 8.194 1.00 89.81 278 ASN A C 1
ATOM 2043 O O . ASN A 1 278 ? 5.627 24.428 7.956 1.00 89.81 278 ASN A O 1
ATOM 2047 N N . ASN A 1 279 ? 6.124 26.086 9.378 1.00 92.06 279 ASN A N 1
ATOM 2048 C CA . ASN A 1 279 ? 6.467 25.261 10.534 1.00 92.06 279 ASN A CA 1
ATOM 2049 C C . ASN A 1 279 ? 5.246 24.625 11.234 1.00 92.06 279 ASN A C 1
ATOM 2051 O O . ASN A 1 279 ? 5.426 23.856 12.174 1.00 92.06 279 ASN A O 1
ATOM 2055 N N . GLN A 1 280 ? 4.028 24.915 10.764 1.00 95.81 280 GLN A N 1
ATOM 2056 C CA . GLN A 1 280 ? 2.763 24.299 11.185 1.00 95.81 280 GLN A CA 1
ATOM 2057 C C . GLN A 1 280 ? 2.116 23.463 10.070 1.00 95.81 280 GLN A C 1
ATOM 2059 O O . GLN A 1 280 ? 0.992 22.984 10.228 1.00 95.81 280 GLN A O 1
ATOM 2064 N N . GLN A 1 281 ? 2.800 23.309 8.931 1.00 91.75 281 GLN A N 1
ATOM 2065 C CA . GLN A 1 281 ? 2.295 22.599 7.761 1.00 91.75 281 GLN A CA 1
ATOM 2066 C C . GLN A 1 281 ? 2.857 21.179 7.714 1.00 91.75 281 GLN A C 1
ATOM 2068 O O . GLN A 1 281 ? 4.041 20.954 7.462 1.00 91.75 281 GLN A O 1
ATOM 2073 N N . TRP A 1 282 ? 1.978 20.203 7.910 1.00 87.62 282 TRP A N 1
ATOM 2074 C CA . TRP A 1 282 ? 2.306 18.790 8.002 1.00 87.62 282 TRP A CA 1
ATOM 2075 C C . TRP A 1 282 ? 1.694 18.033 6.832 1.00 87.62 282 TRP A C 1
ATOM 2077 O O . TRP A 1 282 ? 0.484 18.027 6.611 1.00 87.62 282 TRP A O 1
ATOM 2087 N N . ARG A 1 283 ? 2.550 17.348 6.073 1.00 81.44 283 ARG A N 1
ATOM 2088 C CA . ARG A 1 283 ? 2.114 16.458 4.995 1.00 81.44 283 ARG A CA 1
ATOM 2089 C C . ARG A 1 283 ? 2.070 15.040 5.525 1.00 81.44 283 ARG A C 1
ATOM 2091 O O . ARG A 1 283 ? 3.110 14.464 5.846 1.00 81.44 283 ARG A O 1
ATOM 2098 N N . LEU A 1 284 ? 0.870 14.476 5.604 1.00 66.50 284 LEU A N 1
ATOM 2099 C CA . LEU A 1 284 ? 0.730 13.074 5.960 1.00 66.50 284 LEU A CA 1
ATOM 2100 C C . LEU A 1 284 ? 1.292 12.183 4.851 1.00 66.50 284 LEU A C 1
ATOM 2102 O O . LEU A 1 284 ? 1.047 12.408 3.668 1.00 66.50 284 LEU A O 1
ATOM 2106 N N . GLY A 1 285 ? 2.088 11.218 5.320 1.00 55.44 285 GLY A N 1
ATOM 2107 C CA . GLY A 1 285 ? 2.536 9.983 4.677 1.00 55.44 285 GLY A CA 1
ATOM 2108 C C . GLY A 1 285 ? 1.457 9.271 3.896 1.00 55.44 285 GLY A C 1
ATOM 2109 O O . GLY A 1 285 ? 0.949 8.301 4.483 1.00 55.44 285 GLY A O 1
#